Protein AF-A0A061IZK2-F1 (afdb_monomer_lite)

Organism: NCBI:txid429131

Structure (mmCIF, N/CA/C/O backbone):
data_AF-A0A061IZK2-F1
#
_entry.id   AF-A0A061IZK2-F1
#
loop_
_atom_site.group_PDB
_atom_site.id
_atom_site.type_symbol
_atom_site.label_atom_id
_atom_site.label_alt_id
_atom_site.label_comp_id
_atom_site.label_asym_id
_atom_site.label_entity_id
_atom_site.label_seq_id
_atom_site.pdbx_PDB_ins_code
_atom_site.Cartn_x
_atom_site.Cartn_y
_atom_site.Cartn_z
_atom_site.occupancy
_atom_site.B_iso_or_equiv
_atom_site.auth_seq_id
_atom_site.auth_comp_id
_atom_site.auth_asym_id
_atom_site.auth_atom_id
_atom_site.pdbx_PDB_model_num
ATOM 1 N N . MET A 1 1 ? 54.565 -9.073 -40.408 1.00 40.56 1 MET A N 1
ATOM 2 C CA . MET A 1 1 ? 53.307 -8.524 -39.848 1.00 40.56 1 MET A CA 1
ATOM 3 C C . MET A 1 1 ? 53.539 -7.100 -39.345 1.00 40.56 1 MET A C 1
ATOM 5 O O . MET A 1 1 ? 54.111 -6.918 -38.278 1.00 40.56 1 MET A O 1
ATOM 9 N N . ARG A 1 2 ? 53.162 -6.077 -40.125 1.00 38.25 2 ARG A N 1
ATOM 10 C CA . ARG A 1 2 ? 53.222 -4.670 -39.690 1.00 38.25 2 ARG A CA 1
ATO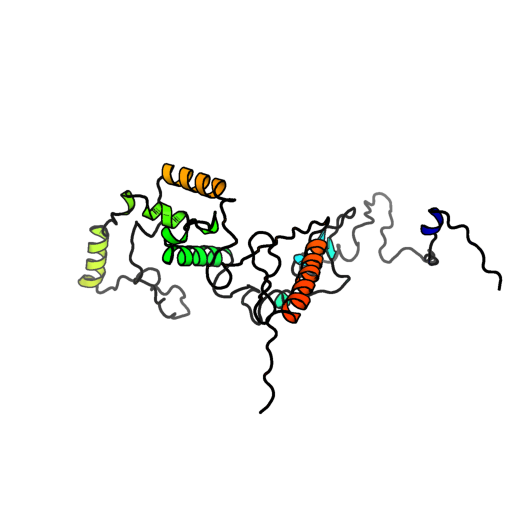M 11 C C . ARG A 1 2 ? 52.107 -4.421 -38.667 1.00 38.25 2 ARG A C 1
ATOM 13 O O . ARG A 1 2 ? 50.938 -4.426 -39.033 1.00 38.25 2 ARG A O 1
ATOM 20 N N . ARG A 1 3 ? 52.464 -4.190 -37.399 1.00 49.44 3 ARG A N 1
ATOM 21 C CA . ARG A 1 3 ? 51.561 -3.600 -36.398 1.00 49.44 3 ARG A CA 1
ATOM 22 C C . ARG A 1 3 ? 51.239 -2.175 -36.857 1.00 49.44 3 ARG A C 1
ATOM 24 O O . ARG A 1 3 ? 52.075 -1.286 -36.710 1.00 49.44 3 ARG A O 1
ATOM 31 N N . SER A 1 4 ? 50.072 -1.955 -37.460 1.00 52.56 4 SER A N 1
ATOM 32 C CA . SER A 1 4 ? 49.594 -0.604 -37.755 1.00 52.56 4 SER A CA 1
ATOM 33 C C . SER A 1 4 ? 49.401 0.132 -36.428 1.00 52.56 4 SER A C 1
ATOM 35 O O . SER A 1 4 ? 48.475 -0.168 -35.674 1.00 52.56 4 SER A O 1
ATOM 37 N N . ARG A 1 5 ? 50.293 1.080 -36.124 1.00 57.06 5 ARG A N 1
ATOM 38 C CA . ARG A 1 5 ? 50.088 2.088 -35.081 1.00 57.06 5 ARG A CA 1
ATOM 39 C C . ARG A 1 5 ? 48.933 2.982 -35.530 1.00 57.06 5 ARG A C 1
ATOM 41 O O . ARG A 1 5 ? 49.153 3.998 -36.175 1.00 57.06 5 ARG A O 1
ATOM 48 N N . VAL A 1 6 ? 47.701 2.565 -35.249 1.00 61.78 6 VAL A N 1
ATOM 49 C CA . VAL A 1 6 ? 46.541 3.451 -35.353 1.00 61.78 6 VAL A CA 1
ATOM 50 C C . VAL A 1 6 ? 46.728 4.491 -34.258 1.00 61.78 6 VAL A C 1
ATOM 52 O O . VAL A 1 6 ? 46.688 4.153 -33.076 1.00 61.78 6 VAL A O 1
ATOM 55 N N . SER A 1 7 ? 47.006 5.734 -34.641 1.00 59.06 7 SER A N 1
ATOM 56 C CA . SER A 1 7 ? 46.989 6.875 -33.734 1.00 59.06 7 SER A CA 1
ATOM 57 C C . SER A 1 7 ? 45.639 6.884 -33.011 1.00 59.06 7 SER A C 1
ATOM 59 O O . SER A 1 7 ? 44.574 6.974 -33.626 1.00 59.06 7 SER A O 1
ATOM 61 N N . GLN A 1 8 ? 45.672 6.690 -31.693 1.00 65.62 8 GLN A N 1
ATOM 62 C CA . GLN A 1 8 ? 44.475 6.666 -30.861 1.00 65.62 8 GLN A CA 1
ATOM 63 C C . GLN A 1 8 ? 43.993 8.103 -30.649 1.00 65.62 8 GLN A C 1
ATOM 65 O O . GLN A 1 8 ? 44.226 8.710 -29.611 1.00 65.62 8 GLN A O 1
ATOM 70 N N . TYR A 1 9 ? 43.339 8.670 -31.660 1.00 85.06 9 TYR A N 1
ATOM 71 C CA . TYR A 1 9 ? 42.530 9.868 -31.470 1.00 85.06 9 TYR A CA 1
ATOM 72 C C . TYR A 1 9 ? 41.321 9.527 -30.594 1.00 85.06 9 TYR A C 1
ATOM 74 O O . TYR A 1 9 ? 40.765 8.433 -30.710 1.00 85.06 9 TYR A O 1
ATOM 82 N N . TYR A 1 10 ? 40.854 10.474 -29.774 1.00 88.75 10 TYR A N 1
ATOM 83 C CA . TYR A 1 10 ? 39.626 10.299 -28.985 1.00 88.75 10 TYR A CA 1
ATOM 84 C C . TYR A 1 10 ? 38.424 9.896 -29.856 1.00 88.75 10 TYR A C 1
ATOM 86 O O . TYR A 1 10 ? 37.583 9.102 -29.439 1.00 88.75 10 TYR A O 1
ATOM 94 N N . TRP A 1 11 ? 38.379 10.369 -31.104 1.00 91.69 11 TRP A N 1
ATOM 95 C CA . TRP A 1 11 ? 37.323 10.033 -32.061 1.00 91.69 11 TRP A CA 1
ATOM 96 C C . TRP A 1 11 ? 37.389 8.600 -32.600 1.00 91.69 11 TRP A C 1
ATOM 98 O O . TRP A 1 11 ? 36.379 8.085 -33.074 1.00 91.69 11 TRP A O 1
ATOM 108 N N . SER A 1 12 ? 38.519 7.901 -32.456 1.00 89.94 12 SER A N 1
ATOM 109 C CA . SER A 1 12 ? 38.656 6.499 -32.869 1.00 89.94 12 SER A CA 1
ATOM 110 C C . SER A 1 12 ? 37.735 5.545 -32.092 1.00 89.94 12 SER A C 1
ATOM 112 O O . SER A 1 12 ? 37.550 4.411 -32.544 1.00 89.94 12 SER A O 1
ATOM 114 N N . ARG A 1 13 ? 37.149 5.998 -30.967 1.00 88.56 13 ARG A N 1
ATOM 115 C CA . ARG A 1 13 ? 36.122 5.294 -30.176 1.00 88.56 13 ARG A CA 1
ATOM 116 C C . ARG A 1 13 ? 34.784 5.163 -30.910 1.00 88.56 13 ARG A C 1
ATOM 118 O O . ARG A 1 13 ? 34.096 4.172 -30.706 1.00 88.56 13 ARG A O 1
ATOM 125 N N . TYR A 1 14 ? 34.428 6.128 -31.759 1.00 91.56 14 TYR A N 1
ATOM 126 C CA . TYR A 1 14 ? 33.118 6.189 -32.425 1.00 91.56 14 TYR A CA 1
ATOM 127 C C . TYR A 1 14 ? 33.105 5.527 -33.809 1.00 91.56 14 TYR A C 1
ATOM 129 O O . TYR A 1 14 ? 32.173 5.714 -34.588 1.00 91.56 14 TYR A O 1
ATOM 137 N N . ARG A 1 15 ? 34.149 4.759 -34.144 1.00 91.81 15 ARG A N 1
ATOM 138 C CA . ARG A 1 15 ? 34.166 3.969 -35.379 1.00 91.81 15 ARG A CA 1
ATOM 139 C C . ARG A 1 15 ? 33.172 2.820 -35.258 1.00 91.81 15 ARG A C 1
ATOM 141 O O . ARG A 1 15 ? 33.078 2.202 -34.202 1.00 91.81 15 ARG A O 1
ATOM 148 N N . MET A 1 16 ? 32.486 2.512 -36.355 1.00 93.25 16 MET A N 1
ATOM 149 C CA . MET A 1 16 ? 31.571 1.375 -36.419 1.00 93.25 16 MET A CA 1
ATOM 150 C C . MET A 1 16 ? 32.364 0.076 -36.208 1.00 93.25 16 MET A C 1
ATOM 152 O O . MET A 1 16 ? 33.237 -0.224 -37.027 1.00 93.25 16 MET A O 1
ATOM 156 N N . PRO A 1 17 ? 32.122 -0.672 -35.113 1.00 92.50 17 PRO A N 1
ATOM 157 C CA . PRO A 1 17 ? 32.868 -1.899 -34.832 1.00 92.50 17 PRO A CA 1
ATOM 158 C C . PRO A 1 17 ? 32.461 -3.032 -35.780 1.00 92.50 17 PRO A C 1
ATOM 160 O O . PRO A 1 17 ? 33.249 -3.932 -36.053 1.00 92.50 17 PRO A O 1
ATOM 163 N N . THR A 1 18 ? 31.233 -2.970 -36.288 1.00 94.19 18 THR A N 1
ATOM 164 C CA . THR A 1 18 ? 30.618 -3.939 -37.188 1.00 94.19 18 THR A CA 1
ATO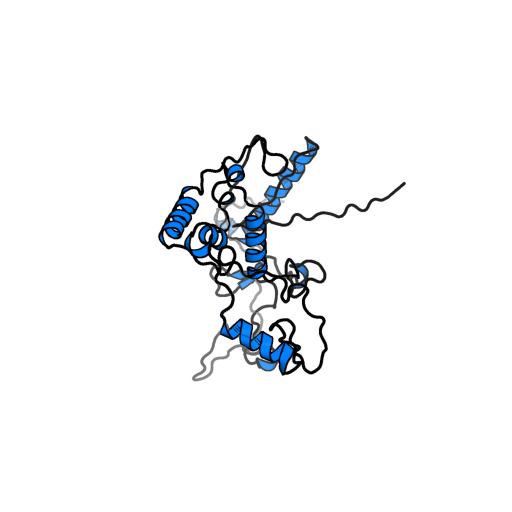M 165 C C . THR A 1 18 ? 30.059 -3.225 -38.412 1.00 94.19 18 THR A C 1
ATOM 167 O O . T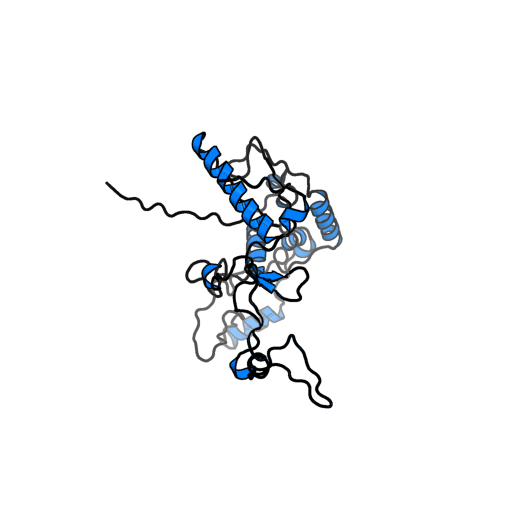HR A 1 18 ? 29.696 -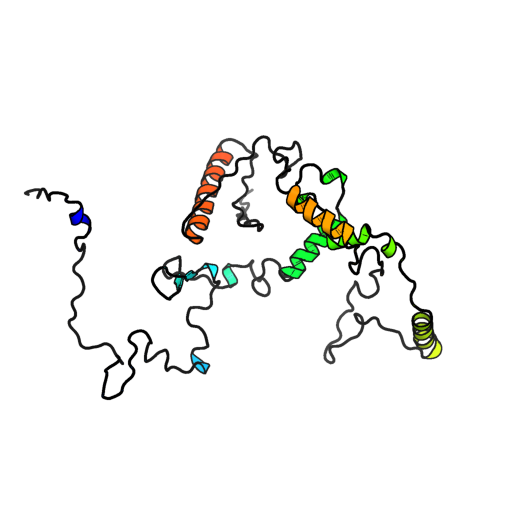2.047 -38.358 1.00 94.19 18 THR A O 1
ATOM 170 N N . GLN A 1 19 ? 30.002 -3.933 -39.541 1.00 94.44 19 GLN A N 1
ATOM 171 C CA . GLN A 1 19 ? 29.333 -3.423 -40.732 1.00 94.44 19 GLN A CA 1
ATOM 172 C C . GLN A 1 19 ? 27.822 -3.382 -40.476 1.00 94.44 19 GLN A C 1
ATOM 174 O O . GLN A 1 19 ? 27.224 -4.407 -40.155 1.00 94.44 19 GLN A O 1
ATOM 179 N N . MET A 1 20 ? 27.219 -2.198 -40.604 1.00 95.69 20 MET A N 1
ATOM 180 C CA . MET A 1 20 ? 25.774 -2.027 -40.446 1.00 95.69 20 MET A CA 1
ATOM 181 C C . MET A 1 20 ? 25.012 -2.724 -41.583 1.00 95.69 20 MET A C 1
ATOM 183 O O . MET A 1 20 ? 25.522 -2.772 -42.710 1.00 95.69 20 MET A O 1
ATOM 187 N N . PRO A 1 21 ? 23.810 -3.260 -41.307 1.00 94.81 21 PRO A N 1
ATOM 188 C CA . PRO A 1 21 ? 22.992 -3.904 -42.328 1.00 94.81 21 PRO A CA 1
ATOM 189 C C . PRO A 1 21 ? 22.639 -2.917 -43.451 1.00 94.81 21 PRO A C 1
ATOM 191 O O . PRO A 1 21 ? 22.377 -1.741 -43.194 1.00 94.81 21 PRO A O 1
ATOM 194 N N . ARG A 1 22 ? 22.660 -3.394 -44.703 1.00 93.62 22 ARG A N 1
ATOM 195 C CA . ARG A 1 22 ? 22.258 -2.614 -45.883 1.00 93.62 22 ARG A CA 1
ATOM 196 C C . ARG A 1 22 ? 20.739 -2.662 -46.063 1.00 93.62 22 ARG A C 1
ATOM 198 O O . ARG A 1 22 ? 20.083 -3.610 -45.640 1.00 93.62 22 ARG A O 1
ATOM 205 N N . PHE A 1 23 ? 20.187 -1.635 -46.703 1.00 93.25 23 PHE A N 1
ATOM 206 C CA . PHE A 1 23 ? 18.766 -1.560 -47.049 1.00 93.25 23 PHE A CA 1
ATOM 207 C C . PHE A 1 23 ? 18.531 -2.204 -48.423 1.00 93.25 23 PHE A C 1
ATOM 209 O O . PHE A 1 23 ? 18.433 -1.507 -49.428 1.00 93.25 23 PHE A O 1
ATOM 216 N N . ASP A 1 24 ? 18.510 -3.537 -48.469 1.00 91.50 24 ASP A N 1
ATOM 217 C CA . ASP A 1 24 ? 18.498 -4.294 -49.733 1.00 91.50 24 ASP A CA 1
ATOM 218 C C . ASP A 1 24 ? 17.083 -4.549 -50.302 1.00 91.50 24 ASP A C 1
ATOM 220 O O . ASP A 1 24 ? 16.945 -4.925 -51.466 1.00 91.50 24 ASP A O 1
ATOM 224 N N . GLY A 1 25 ? 16.030 -4.386 -49.492 1.00 90.25 25 GLY A N 1
ATOM 225 C CA . GLY A 1 25 ? 14.675 -4.866 -49.796 1.00 90.25 25 GLY A CA 1
ATOM 226 C C . GLY A 1 25 ? 13.582 -3.789 -49.867 1.00 90.25 25 GLY A C 1
ATOM 227 O O . GLY A 1 25 ? 13.832 -2.618 -49.574 1.00 90.25 25 GLY A O 1
ATOM 228 N N . PRO A 1 26 ? 12.351 -4.186 -50.250 1.00 93.81 26 PRO A N 1
ATOM 229 C CA . PRO A 1 26 ? 11.181 -3.310 -50.248 1.00 93.81 26 PRO A CA 1
ATOM 230 C C . PRO A 1 26 ? 10.741 -2.944 -48.819 1.00 93.81 26 PRO A C 1
ATOM 232 O O . PRO A 1 26 ? 11.241 -3.486 -47.834 1.00 93.81 26 PRO A O 1
ATOM 235 N N . ALA A 1 27 ? 9.771 -2.031 -48.711 1.00 91.62 27 ALA A N 1
ATOM 236 C CA . ALA A 1 27 ? 9.156 -1.661 -47.435 1.00 91.62 27 ALA A CA 1
ATOM 237 C C . ALA A 1 27 ? 8.582 -2.890 -46.685 1.00 91.62 27 ALA A C 1
ATOM 239 O O . ALA A 1 27 ? 8.165 -3.856 -47.334 1.00 91.62 27 ALA A O 1
ATOM 240 N N . PRO A 1 28 ? 8.534 -2.863 -45.336 1.00 92.19 28 PRO A N 1
ATOM 241 C CA . PRO A 1 28 ? 8.003 -3.971 -44.548 1.00 92.19 28 PRO A CA 1
ATOM 242 C C . PRO A 1 28 ? 6.503 -4.194 -44.793 1.00 92.19 28 PRO A C 1
ATOM 244 O O . PRO A 1 28 ? 5.798 -3.359 -45.366 1.00 92.19 28 PRO A O 1
ATOM 247 N N . VAL A 1 29 ? 6.010 -5.353 -44.358 1.00 92.44 29 VAL A N 1
ATOM 248 C CA . VAL A 1 29 ? 4.606 -5.751 -44.525 1.00 92.44 29 VAL A CA 1
ATOM 249 C C . VAL A 1 29 ? 3.679 -4.713 -43.890 1.00 92.44 29 VAL A C 1
ATOM 251 O O . VAL A 1 29 ? 3.913 -4.280 -42.767 1.00 92.44 29 VAL A O 1
ATOM 254 N N . ALA A 1 30 ? 2.631 -4.322 -44.623 1.00 88.38 30 ALA A N 1
ATOM 255 C CA . ALA A 1 30 ? 1.644 -3.321 -44.210 1.00 88.38 30 ALA A CA 1
ATOM 256 C C . ALA A 1 30 ? 2.223 -1.936 -43.846 1.00 88.38 30 ALA A C 1
ATOM 258 O O . ALA A 1 30 ? 1.550 -1.158 -43.176 1.00 88.38 30 ALA A O 1
ATOM 259 N N . ALA A 1 31 ? 3.436 -1.602 -44.311 1.00 88.69 31 ALA A N 1
ATOM 260 C CA . ALA A 1 31 ? 4.050 -0.301 -44.060 1.00 88.69 31 ALA A CA 1
ATOM 261 C C . ALA A 1 31 ? 3.129 0.868 -44.467 1.00 88.69 31 ALA A C 1
ATOM 263 O O . ALA A 1 31 ? 2.422 0.773 -45.477 1.00 88.69 31 ALA A O 1
ATOM 264 N N . PRO A 1 32 ? 3.164 1.996 -43.738 1.00 85.94 32 PRO A N 1
ATOM 265 C CA . PRO A 1 32 ? 2.346 3.159 -44.051 1.00 85.94 32 PRO A CA 1
ATOM 266 C C . PRO A 1 32 ? 2.784 3.788 -45.384 1.00 85.94 32 PRO A C 1
ATOM 268 O O . PRO A 1 32 ? 3.740 4.556 -45.445 1.00 85.94 32 PRO A O 1
ATOM 271 N N . GLN A 1 33 ? 2.076 3.466 -46.468 1.00 86.31 33 GLN A N 1
ATOM 272 C CA . GLN A 1 33 ? 2.240 4.108 -47.773 1.00 86.31 33 GLN A CA 1
ATOM 273 C C . GLN A 1 33 ? 1.250 5.270 -47.873 1.00 86.31 33 GLN A C 1
ATOM 275 O O . GLN A 1 33 ? 0.035 5.066 -47.871 1.00 86.31 33 GLN A O 1
ATOM 280 N N . SER A 1 34 ? 1.751 6.505 -47.917 1.00 85.69 34 SER A N 1
ATOM 281 C CA . SER A 1 34 ? 0.896 7.688 -47.990 1.00 85.69 34 SER A CA 1
ATOM 282 C C . SER A 1 34 ? 0.337 7.876 -49.405 1.00 85.69 34 SER A C 1
ATOM 284 O O . SER A 1 34 ? 1.066 8.078 -50.373 1.00 85.69 34 SER A O 1
ATOM 286 N N . MET A 1 35 ? -0.989 7.823 -49.524 1.00 88.06 35 MET A N 1
ATOM 287 C CA . MET A 1 35 ? -1.731 8.262 -50.712 1.00 88.06 35 MET A CA 1
ATOM 288 C C . MET A 1 35 ? -2.420 9.606 -50.429 1.00 88.06 35 MET A C 1
ATOM 290 O O . MET A 1 35 ? -2.347 10.130 -49.311 1.00 88.06 35 MET A O 1
ATOM 294 N N . ASN A 1 36 ? -3.126 10.163 -51.419 1.00 87.38 36 ASN A N 1
ATOM 295 C CA . ASN A 1 36 ? -3.850 11.430 -51.280 1.00 87.38 36 ASN A CA 1
ATOM 296 C C . ASN A 1 36 ? -4.714 11.443 -50.003 1.00 87.38 36 ASN A C 1
ATOM 298 O O . ASN A 1 36 ? -5.573 10.583 -49.824 1.00 87.38 36 ASN A O 1
ATOM 302 N N . SER A 1 37 ? -4.495 12.431 -49.126 1.00 80.62 37 SER A N 1
ATOM 303 C CA . SER A 1 37 ? -5.218 12.650 -47.854 1.00 80.62 37 SER A CA 1
ATOM 304 C C . SER A 1 37 ? -5.093 11.561 -46.767 1.00 80.62 37 SER A C 1
ATOM 306 O O . SER A 1 37 ? -5.964 11.441 -45.907 1.00 80.62 37 SER A O 1
ATOM 308 N N . THR A 1 38 ? -3.994 10.801 -46.736 1.00 86.44 38 THR A N 1
ATOM 309 C CA . THR A 1 38 ? -3.734 9.814 -45.667 1.00 86.44 38 THR A CA 1
ATOM 310 C C . THR A 1 38 ? -3.042 10.461 -44.462 1.00 86.44 38 THR A C 1
ATOM 312 O O . THR A 1 38 ? -2.005 11.101 -44.618 1.00 86.44 38 THR A O 1
ATOM 315 N N . LYS A 1 39 ? -3.569 10.265 -43.246 1.00 89.12 39 LYS A N 1
ATOM 316 C CA . LYS A 1 39 ? -2.847 10.574 -41.998 1.00 89.12 39 LYS A CA 1
ATOM 317 C C . LYS A 1 39 ? -2.045 9.342 -41.577 1.00 89.12 39 LYS A C 1
ATOM 319 O O . LYS A 1 39 ? -2.608 8.414 -41.006 1.00 89.12 39 LYS A O 1
ATOM 324 N N . THR A 1 40 ? -0.760 9.319 -41.911 1.00 87.44 40 THR A N 1
ATOM 325 C CA . THR A 1 40 ? 0.161 8.221 -41.586 1.00 87.44 40 THR A CA 1
ATOM 326 C C . THR A 1 40 ? 0.868 8.473 -40.259 1.00 87.44 40 THR A C 1
ATOM 328 O O . THR A 1 40 ? 1.187 9.615 -39.937 1.00 87.44 40 THR A O 1
ATOM 331 N N . ASN A 1 41 ? 1.116 7.410 -39.497 1.00 90.62 41 ASN A N 1
ATOM 332 C CA . ASN A 1 41 ? 1.933 7.443 -38.290 1.00 90.62 41 ASN A CA 1
ATOM 333 C C . ASN A 1 41 ? 2.983 6.334 -38.406 1.00 90.62 41 ASN A C 1
ATOM 335 O O . ASN A 1 41 ? 2.616 5.181 -38.613 1.00 90.62 41 ASN A O 1
ATOM 339 N N . GLU A 1 42 ? 4.267 6.677 -38.309 1.00 90.88 42 GLU A N 1
ATOM 340 C CA . GLU A 1 42 ? 5.364 5.710 -38.402 1.00 90.88 42 GLU A CA 1
ATOM 341 C C . GLU A 1 42 ? 5.507 4.847 -37.137 1.00 90.88 42 GLU A C 1
ATOM 343 O O . GLU A 1 42 ? 6.181 3.820 -37.174 1.00 90.88 42 GLU A O 1
ATOM 348 N N . PHE A 1 43 ? 4.892 5.257 -36.021 1.00 91.94 43 PHE A N 1
ATOM 349 C CA . PHE A 1 43 ? 5.052 4.626 -34.709 1.00 91.94 43 PHE A CA 1
ATOM 350 C C . PHE A 1 43 ? 3.984 3.579 -34.376 1.00 91.94 43 PHE A C 1
ATOM 352 O O . PHE A 1 43 ? 4.248 2.684 -33.576 1.00 91.94 43 PHE A O 1
ATOM 359 N N . ILE A 1 44 ? 2.771 3.705 -34.924 1.00 92.50 44 ILE A N 1
ATOM 360 C CA . ILE A 1 44 ? 1.668 2.779 -34.629 1.00 92.50 44 ILE A CA 1
ATOM 361 C C . ILE A 1 44 ? 1.788 1.567 -35.546 1.00 92.50 44 ILE A C 1
ATOM 363 O O . ILE A 1 44 ? 1.813 1.721 -36.766 1.00 92.50 44 ILE A O 1
ATOM 367 N N . ASP A 1 45 ? 1.805 0.369 -34.962 1.00 92.69 45 ASP A N 1
ATOM 368 C CA . ASP A 1 45 ? 1.748 -0.867 -35.736 1.00 92.69 45 ASP A CA 1
ATOM 369 C C . ASP A 1 45 ? 0.370 -0.993 -36.424 1.00 92.69 45 ASP A C 1
ATOM 371 O O . ASP A 1 45 ? -0.659 -1.068 -35.740 1.00 92.69 45 ASP A O 1
ATOM 375 N N . PRO A 1 46 ? 0.313 -1.006 -37.769 1.00 90.38 46 PRO A N 1
ATOM 376 C CA . PRO A 1 46 ? -0.947 -1.033 -38.506 1.00 90.38 46 PRO A CA 1
ATOM 377 C C . PRO A 1 46 ? -1.693 -2.369 -38.376 1.00 90.38 46 PRO A C 1
ATOM 379 O O . PRO A 1 46 ? -2.899 -2.415 -38.631 1.00 90.38 46 PRO A O 1
ATOM 382 N N . ILE A 1 47 ? -0.997 -3.446 -38.004 1.00 92.88 47 ILE A N 1
ATOM 383 C CA . ILE A 1 47 ? -1.558 -4.786 -37.839 1.00 92.88 47 ILE A CA 1
ATOM 384 C C . ILE A 1 47 ? -2.066 -4.948 -36.405 1.00 92.88 47 ILE A C 1
ATOM 386 O O . ILE A 1 47 ? -3.255 -5.210 -36.196 1.00 92.88 47 ILE A O 1
ATOM 390 N N . ASP A 1 48 ? -1.193 -4.735 -35.422 1.00 92.44 48 ASP A N 1
ATOM 391 C CA . ASP A 1 48 ? -1.489 -5.048 -34.021 1.00 92.44 48 ASP A CA 1
ATOM 392 C C . ASP A 1 48 ? -2.459 -4.048 -33.384 1.00 92.44 48 ASP A C 1
ATOM 394 O O . ASP A 1 48 ? -3.305 -4.436 -32.571 1.00 92.44 48 ASP A O 1
ATOM 398 N N . ASP A 1 49 ? -2.418 -2.770 -33.777 1.00 92.12 49 ASP A N 1
ATOM 399 C CA . ASP A 1 49 ? -3.358 -1.790 -33.228 1.00 92.12 49 ASP A CA 1
ATOM 400 C C . ASP A 1 49 ? -4.772 -1.956 -33.802 1.00 92.12 49 ASP A C 1
ATOM 402 O O . ASP A 1 49 ? -5.769 -1.801 -33.086 1.00 92.12 49 ASP A O 1
ATOM 406 N N . LYS A 1 50 ? -4.871 -2.363 -35.078 1.00 93.88 50 LYS A N 1
ATOM 407 C CA . LYS A 1 50 ? -6.152 -2.657 -35.735 1.00 93.88 50 LYS A CA 1
ATOM 408 C C . LYS A 1 50 ? -6.815 -3.917 -35.176 1.00 93.88 50 LYS A C 1
ATOM 410 O O . LYS A 1 50 ? -8.036 -4.068 -35.299 1.00 93.88 50 LYS A O 1
ATOM 415 N N . PHE A 1 51 ? -6.037 -4.809 -34.566 1.00 95.19 51 PHE A N 1
ATOM 416 C CA . PHE A 1 51 ? -6.543 -6.038 -33.982 1.00 95.19 51 PHE A CA 1
ATOM 417 C C . PHE A 1 51 ? -7.487 -5.740 -32.798 1.00 95.19 51 PHE A C 1
ATOM 419 O O . PHE A 1 51 ? -7.169 -4.924 -31.923 1.00 95.19 51 PHE A O 1
ATOM 426 N N . PRO A 1 52 ? -8.683 -6.359 -32.752 1.00 95.69 52 PRO A N 1
ATOM 427 C CA . PRO A 1 52 ? -9.738 -5.936 -31.840 1.00 95.69 52 PRO A CA 1
ATOM 428 C C . PRO A 1 52 ? -9.353 -6.161 -30.374 1.00 95.69 52 PRO A C 1
ATOM 430 O O . PRO A 1 52 ? -8.955 -7.256 -29.978 1.00 95.69 52 PRO A O 1
ATOM 433 N N . VAL A 1 53 ? -9.573 -5.136 -29.542 1.00 96.38 53 VAL A N 1
ATOM 434 C CA . VAL A 1 53 ? -9.290 -5.148 -28.090 1.00 96.38 53 VAL A CA 1
ATOM 435 C C . VAL A 1 53 ? -10.032 -6.272 -27.357 1.00 96.38 53 VAL A C 1
ATOM 437 O O . VAL A 1 53 ? -9.531 -6.794 -26.371 1.00 96.38 53 VAL A O 1
ATOM 440 N N . SER A 1 54 ? -11.190 -6.707 -27.865 1.00 96.25 54 SER A N 1
ATOM 441 C CA . SER A 1 54 ? -11.903 -7.882 -27.335 1.00 96.25 54 SER A CA 1
ATOM 442 C C . SER A 1 54 ? -11.088 -9.182 -27.396 1.00 96.25 54 SER A C 1
ATOM 444 O O . SER A 1 54 ? -11.336 -10.073 -26.590 1.00 96.25 54 SER A O 1
ATOM 446 N N . ILE A 1 55 ? -10.121 -9.280 -28.318 1.00 96.06 55 ILE A N 1
ATOM 447 C CA . ILE A 1 55 ? -9.246 -10.446 -28.481 1.00 96.06 55 ILE A CA 1
ATOM 448 C C . ILE A 1 55 ? -7.861 -10.177 -27.877 1.00 96.06 55 ILE A C 1
ATOM 450 O O . ILE A 1 55 ? -7.417 -10.965 -27.047 1.00 96.06 55 ILE A O 1
ATOM 454 N N . ARG A 1 56 ? -7.176 -9.076 -28.243 1.00 93.81 56 ARG A N 1
ATOM 455 C CA . ARG A 1 56 ? -5.825 -8.776 -27.699 1.00 93.81 56 ARG A CA 1
ATOM 456 C C . ARG A 1 56 ? -5.818 -8.318 -26.240 1.00 93.81 56 ARG A C 1
ATOM 458 O O . ARG A 1 56 ? -4.779 -8.357 -25.589 1.00 93.81 56 ARG A O 1
ATOM 465 N N . GLY A 1 57 ? -6.962 -7.882 -25.724 1.00 95.94 57 GLY A N 1
ATOM 466 C CA . GLY A 1 57 ? -7.060 -7.254 -24.414 1.00 95.94 57 GLY A CA 1
ATOM 467 C C . GLY A 1 57 ? -6.492 -5.828 -24.387 1.00 95.94 57 GLY A C 1
ATOM 468 O O . GLY A 1 57 ? -6.021 -5.304 -25.397 1.00 95.94 57 GLY A O 1
ATOM 469 N N . PRO A 1 58 ? -6.552 -5.166 -23.222 1.00 96.31 58 PRO A N 1
ATOM 470 C CA . PRO A 1 58 ? -6.099 -3.784 -23.051 1.00 96.31 58 PRO A CA 1
ATOM 471 C C . PRO A 1 58 ? -4.583 -3.653 -22.811 1.00 96.31 58 PRO A C 1
ATOM 473 O O . PRO A 1 58 ? -4.105 -2.569 -22.484 1.00 96.31 58 PRO A O 1
ATOM 476 N N . LEU A 1 59 ? -3.824 -4.749 -22.897 1.00 95.06 59 LEU A N 1
ATOM 477 C CA . LEU A 1 59 ? -2.412 -4.781 -22.526 1.00 95.06 59 LEU A CA 1
ATOM 478 C C . LEU A 1 59 ? -1.532 -4.214 -23.648 1.00 95.06 59 LEU A C 1
ATOM 480 O O . LEU A 1 59 ? -1.637 -4.623 -24.799 1.00 95.06 59 LEU A O 1
ATOM 484 N N . VAL A 1 60 ? -0.630 -3.298 -23.288 1.00 94.38 60 VAL A N 1
ATOM 485 C CA . VAL A 1 60 ? 0.406 -2.739 -24.186 1.00 94.38 60 VAL A CA 1
ATOM 486 C C . VAL A 1 60 ? 1.761 -3.428 -23.978 1.00 94.38 60 VAL A C 1
ATOM 488 O O . VAL A 1 60 ? 2.609 -3.452 -24.863 1.00 94.38 60 VAL A O 1
ATOM 491 N N . ARG A 1 61 ? 1.962 -4.013 -22.797 1.00 93.94 61 ARG A N 1
ATOM 492 C CA . ARG A 1 61 ? 3.160 -4.751 -22.384 1.00 93.94 61 ARG A CA 1
ATOM 493 C C . ARG A 1 61 ? 2.736 -6.003 -21.607 1.00 93.94 61 ARG A C 1
ATOM 495 O O . ARG A 1 61 ? 1.605 -6.019 -21.114 1.00 93.94 61 ARG A O 1
ATOM 502 N N . PRO A 1 62 ? 3.593 -7.032 -21.485 1.00 95.94 62 PRO A N 1
ATOM 503 C CA . PRO A 1 62 ? 3.279 -8.232 -20.711 1.00 95.94 62 PRO A CA 1
ATOM 504 C C . PRO A 1 62 ? 2.757 -7.924 -19.299 1.00 95.94 62 PRO A C 1
ATOM 506 O O . PRO A 1 62 ? 3.299 -7.057 -18.609 1.00 95.94 62 PRO A O 1
ATOM 509 N N . ASP A 1 63 ? 1.718 -8.649 -18.876 1.00 96.12 63 ASP A N 1
ATOM 510 C CA . ASP A 1 63 ? 1.130 -8.544 -17.535 1.00 96.12 63 ASP A CA 1
ATOM 511 C C . ASP A 1 63 ? 2.037 -9.235 -16.505 1.00 96.12 63 ASP A C 1
ATOM 513 O O . ASP A 1 63 ? 1.940 -10.437 -16.240 1.00 96.12 63 ASP A O 1
ATOM 517 N N . VAL A 1 64 ? 2.975 -8.456 -15.976 1.00 95.44 64 VAL A N 1
ATOM 518 C CA . VAL A 1 64 ? 3.946 -8.846 -14.953 1.00 95.44 64 VAL A CA 1
ATOM 519 C C . VAL A 1 64 ? 4.072 -7.726 -13.916 1.00 95.44 64 VAL A C 1
ATOM 521 O O . VAL A 1 64 ? 3.768 -6.573 -14.238 1.00 95.44 64 VAL A O 1
ATOM 524 N N . PRO A 1 65 ? 4.564 -8.039 -12.704 1.00 94.88 65 PRO A N 1
ATOM 525 C CA . PRO A 1 65 ? 4.895 -7.043 -11.691 1.00 94.88 65 PRO A CA 1
ATOM 526 C C . PRO A 1 65 ? 5.672 -5.840 -12.255 1.00 94.88 65 PRO A C 1
ATOM 528 O O . PRO A 1 65 ? 6.648 -5.998 -12.995 1.00 94.88 65 PRO A O 1
ATOM 531 N N . GLU A 1 66 ? 5.226 -4.624 -11.927 1.00 93.69 66 GLU A N 1
ATOM 532 C CA . GLU A 1 66 ? 5.716 -3.395 -12.562 1.00 93.69 66 GLU A CA 1
ATOM 533 C C . GLU A 1 66 ? 7.160 -3.041 -12.198 1.00 93.69 66 GLU A C 1
ATOM 535 O O . GLU A 1 66 ? 7.802 -2.282 -12.919 1.00 93.69 66 GLU A O 1
ATOM 540 N N . ASP A 1 67 ? 7.690 -3.617 -11.121 1.00 92.62 67 ASP A N 1
ATOM 541 C CA . ASP A 1 67 ? 9.095 -3.518 -10.719 1.00 92.62 67 ASP A CA 1
ATOM 542 C C . ASP A 1 67 ? 10.059 -4.034 -11.799 1.00 92.62 67 ASP A C 1
ATOM 544 O O . ASP A 1 67 ? 11.225 -3.639 -11.834 1.00 92.62 67 ASP A O 1
ATOM 548 N N . GLN A 1 68 ? 9.579 -4.872 -12.721 1.00 94.50 68 GLN A N 1
ATOM 549 C CA . GLN A 1 68 ? 10.351 -5.355 -13.866 1.00 94.50 68 GLN A CA 1
ATOM 550 C C . GLN A 1 68 ? 10.548 -4.287 -14.949 1.00 94.50 68 GLN A C 1
ATOM 552 O O . GLN A 1 68 ? 11.526 -4.358 -15.700 1.00 94.50 68 GLN A O 1
ATOM 557 N N . TYR A 1 69 ? 9.685 -3.270 -14.995 1.00 95.00 69 TYR A N 1
ATOM 558 C CA . TYR A 1 69 ? 9.726 -2.202 -15.986 1.00 95.00 69 TYR A CA 1
ATOM 559 C C . TYR A 1 69 ? 10.440 -0.946 -15.482 1.00 95.00 69 TYR A C 1
ATOM 561 O O . TYR A 1 69 ? 10.491 -0.641 -14.293 1.00 95.00 69 TYR A O 1
ATOM 569 N N . VAL A 1 70 ? 10.990 -0.197 -16.430 1.00 94.75 70 VAL A N 1
ATOM 570 C CA . VAL A 1 70 ? 11.599 1.116 -16.247 1.00 94.75 70 VAL A CA 1
ATOM 571 C C . VAL A 1 70 ? 11.093 2.010 -17.359 1.00 94.75 70 VAL A C 1
ATOM 573 O O . VAL A 1 70 ? 11.146 1.642 -18.534 1.00 94.75 70 VAL A O 1
ATOM 576 N N . ASP A 1 71 ? 10.629 3.193 -16.985 1.00 94.75 71 ASP A N 1
ATOM 577 C CA . ASP A 1 71 ? 10.259 4.215 -17.953 1.00 94.75 71 ASP A CA 1
ATOM 578 C C . ASP A 1 71 ? 11.526 4.723 -18.643 1.00 94.75 71 ASP A C 1
ATOM 580 O O . ASP A 1 71 ? 12.467 5.201 -17.999 1.00 94.75 71 ASP A O 1
ATOM 584 N N . SER A 1 72 ? 11.586 4.552 -19.962 1.00 93.44 72 SER A N 1
ATOM 585 C CA . SER A 1 72 ? 12.787 4.841 -20.731 1.00 93.44 72 SER A CA 1
ATOM 586 C C . SER A 1 72 ? 13.071 6.340 -20.749 1.00 93.44 72 SER A C 1
ATOM 588 O O . SER A 1 72 ? 12.201 7.169 -21.006 1.00 93.44 72 SER A O 1
ATOM 590 N N . TRP A 1 73 ? 14.335 6.708 -20.539 1.00 94.75 73 TRP A N 1
ATOM 591 C CA . TRP A 1 73 ? 14.776 8.067 -20.837 1.00 94.75 73 TRP A CA 1
ATOM 592 C C . TRP A 1 73 ? 14.811 8.276 -22.356 1.00 94.75 73 TRP A C 1
ATOM 594 O O . TRP A 1 73 ? 15.201 7.371 -23.092 1.00 94.75 73 TRP A O 1
ATOM 604 N N . TYR A 1 74 ? 14.419 9.469 -22.816 1.00 95.44 74 TYR A N 1
ATOM 605 C CA . TYR A 1 74 ? 14.367 9.892 -24.227 1.00 95.44 74 TYR A CA 1
ATOM 606 C C . TYR A 1 74 ? 13.294 9.217 -25.109 1.00 95.44 74 TYR A C 1
ATOM 608 O O . TYR A 1 74 ? 12.906 9.789 -26.124 1.00 95.44 74 TYR A O 1
ATOM 616 N N . VAL A 1 75 ? 12.763 8.054 -24.723 1.00 94.75 75 VAL A N 1
ATOM 617 C CA . VAL A 1 75 ? 11.763 7.305 -25.502 1.00 94.75 75 VAL A CA 1
ATOM 618 C C . VAL A 1 75 ? 10.465 7.184 -24.708 1.00 94.75 75 VAL A C 1
ATOM 620 O O . VAL A 1 75 ? 10.489 6.781 -23.551 1.00 94.75 75 VAL A O 1
ATOM 623 N N . CYS A 1 76 ? 9.319 7.477 -25.328 1.00 92.81 76 CYS A N 1
ATOM 624 C CA . CYS A 1 76 ? 7.992 7.332 -24.715 1.00 92.81 76 CYS A CA 1
ATOM 625 C C . CYS A 1 76 ? 7.534 5.861 -24.660 1.00 92.81 76 CYS A C 1
ATOM 627 O O . CYS A 1 76 ? 6.501 5.501 -25.218 1.00 92.81 76 CYS A O 1
ATOM 629 N N . THR A 1 77 ? 8.323 4.999 -24.021 1.00 93.06 77 THR A N 1
ATOM 630 C CA . THR A 1 77 ? 8.017 3.582 -23.799 1.00 93.06 77 THR A CA 1
ATOM 631 C C . THR A 1 77 ? 8.605 3.118 -22.467 1.00 93.06 77 THR A C 1
ATOM 633 O O . THR A 1 77 ? 9.453 3.793 -21.885 1.00 93.06 77 THR A O 1
ATOM 636 N N . SER A 1 78 ? 8.165 1.960 -21.985 1.00 92.94 78 SER A N 1
ATOM 637 C CA . SER A 1 78 ? 8.796 1.281 -20.855 1.00 92.94 78 SER A CA 1
ATOM 638 C C . SER A 1 78 ? 9.606 0.092 -21.349 1.00 92.94 78 SER A C 1
ATOM 640 O O . SER A 1 78 ? 9.105 -0.707 -22.139 1.00 92.94 78 SER A O 1
ATOM 642 N N . MET A 1 79 ? 10.817 -0.073 -20.834 1.00 94.06 79 MET A N 1
ATOM 643 C CA . MET A 1 79 ? 11.664 -1.236 -21.096 1.00 94.06 79 MET A CA 1
ATOM 644 C C . MET A 1 79 ? 11.829 -2.072 -19.833 1.00 94.06 79 MET A C 1
ATOM 646 O O . MET A 1 79 ? 11.674 -1.571 -18.723 1.00 94.06 79 MET A O 1
ATOM 650 N N . THR A 1 80 ? 12.166 -3.350 -19.975 1.00 94.50 80 THR A N 1
ATOM 651 C CA . THR A 1 80 ? 12.522 -4.178 -18.820 1.00 94.50 80 THR A CA 1
ATOM 652 C C . THR A 1 80 ? 13.958 -3.898 -18.377 1.00 94.50 80 THR A C 1
ATOM 654 O O . THR A 1 80 ? 14.867 -3.777 -19.200 1.00 94.50 80 THR A O 1
ATOM 657 N N . HIS A 1 81 ? 14.203 -3.817 -17.066 1.00 92.25 81 HIS A N 1
ATOM 658 C CA . HIS A 1 81 ? 15.555 -3.570 -16.531 1.00 92.25 81 HIS A CA 1
ATOM 659 C C . HIS A 1 81 ? 16.471 -4.811 -16.549 1.00 92.25 81 HIS A C 1
ATOM 661 O O . HIS A 1 81 ? 17.644 -4.759 -16.153 1.00 92.25 81 HIS A O 1
ATOM 667 N N . HIS A 1 82 ? 15.920 -5.954 -16.942 1.00 90.75 82 HIS A N 1
ATOM 668 C CA . HIS A 1 82 ? 16.617 -7.187 -17.273 1.00 90.75 82 HIS A CA 1
ATOM 669 C C . HIS A 1 82 ? 16.176 -7.586 -18.684 1.00 90.75 82 HIS A C 1
ATOM 671 O O . HIS A 1 82 ? 14.988 -7.585 -19.004 1.00 90.75 82 HIS A O 1
ATOM 677 N N . LEU A 1 83 ? 17.142 -7.831 -19.566 1.00 86.25 83 LEU A N 1
ATOM 678 C CA . LEU A 1 83 ? 16.890 -7.946 -21.001 1.00 86.25 83 LEU A CA 1
ATOM 679 C C . LEU A 1 83 ? 16.112 -9.231 -21.322 1.00 86.25 83 LEU A C 1
ATOM 681 O O . LEU A 1 83 ? 16.692 -10.313 -21.322 1.00 86.25 83 LEU A O 1
ATOM 685 N N . GLY A 1 84 ? 14.813 -9.093 -21.604 1.00 81.06 84 GLY A N 1
ATOM 686 C CA . GLY A 1 84 ? 13.952 -10.145 -22.163 1.00 81.06 84 GLY A CA 1
ATOM 687 C C . GLY A 1 84 ? 13.569 -11.293 -21.224 1.00 81.06 84 GLY A C 1
ATOM 688 O O . GLY A 1 84 ? 12.839 -12.187 -21.646 1.00 81.06 84 GLY A O 1
ATOM 689 N N . ASP A 1 85 ? 14.036 -11.281 -19.978 1.00 93.69 85 ASP A N 1
ATOM 690 C CA . ASP A 1 85 ? 13.569 -12.212 -18.953 1.00 93.69 85 ASP A CA 1
ATOM 691 C C . ASP A 1 85 ? 12.271 -11.680 -18.328 1.00 93.69 85 ASP A C 1
ATOM 693 O O . ASP A 1 85 ? 12.055 -10.475 -18.278 1.00 93.69 85 ASP A O 1
ATOM 697 N N . TYR A 1 86 ? 11.393 -12.571 -17.882 1.00 94.81 86 TYR A N 1
ATOM 698 C CA . TYR A 1 86 ? 10.154 -12.193 -17.210 1.00 94.81 86 TYR A CA 1
ATOM 699 C C . TYR A 1 86 ? 9.898 -13.136 -16.047 1.00 94.81 86 TYR A C 1
ATOM 701 O O . TYR A 1 86 ? 10.075 -14.359 -16.136 1.00 94.81 86 TYR A O 1
ATOM 709 N N . ARG A 1 87 ? 9.458 -12.568 -14.927 1.00 94.19 87 ARG A N 1
ATOM 710 C CA . ARG A 1 87 ? 8.986 -13.341 -13.779 1.00 94.19 87 ARG A CA 1
ATOM 711 C C . ARG A 1 87 ? 7.475 -13.160 -13.632 1.00 94.19 87 ARG A C 1
ATOM 713 O O . ARG A 1 87 ? 6.998 -12.028 -13.652 1.00 94.19 87 ARG A O 1
ATOM 720 N N . PRO A 1 88 ? 6.701 -14.248 -13.502 1.00 95.31 88 PRO A N 1
ATOM 721 C CA . PRO A 1 88 ? 5.259 -14.137 -13.321 1.00 95.31 88 PRO A CA 1
ATOM 722 C C . PRO A 1 88 ? 4.927 -13.548 -11.944 1.00 95.31 88 PRO A C 1
ATOM 724 O O . PRO A 1 88 ? 5.729 -13.642 -11.013 1.00 95.31 88 PRO A O 1
ATOM 727 N N . TRP A 1 89 ? 3.698 -13.054 -11.777 1.00 94.25 89 TRP A N 1
ATOM 728 C CA . TRP A 1 89 ? 3.151 -12.594 -10.489 1.00 94.25 89 TRP A CA 1
ATOM 729 C C . TRP A 1 89 ? 3.366 -13.581 -9.328 1.00 94.25 89 TRP A C 1
ATOM 731 O O . TRP A 1 89 ? 3.576 -13.177 -8.184 1.00 94.25 89 TRP A O 1
ATOM 741 N N . SER A 1 90 ? 3.369 -14.886 -9.615 1.00 93.62 90 SER A N 1
ATOM 742 C CA . SER A 1 90 ? 3.587 -15.940 -8.620 1.00 93.62 90 SER A CA 1
ATOM 743 C C . SER A 1 90 ? 4.988 -15.952 -8.009 1.00 93.62 90 SER A C 1
ATOM 745 O O . SER A 1 90 ? 5.154 -16.503 -6.927 1.00 93.62 90 SER A O 1
ATOM 747 N N . ALA A 1 91 ? 5.991 -15.374 -8.676 1.00 93.19 91 ALA A N 1
ATOM 748 C CA . ALA A 1 91 ? 7.361 -15.320 -8.167 1.00 93.19 91 ALA A CA 1
ATOM 749 C C . ALA A 1 91 ? 7.558 -14.225 -7.104 1.00 93.19 91 ALA A C 1
ATOM 751 O O . ALA A 1 91 ? 8.479 -14.318 -6.296 1.00 93.19 91 ALA A O 1
ATOM 752 N N . SER A 1 92 ? 6.695 -13.205 -7.082 1.00 91.69 92 SER A N 1
ATOM 753 C CA . SER A 1 92 ? 6.796 -12.074 -6.148 1.00 91.69 92 SER A CA 1
ATOM 754 C C . SER A 1 92 ? 6.267 -12.391 -4.747 1.00 91.69 92 SER A C 1
ATOM 756 O O . SER A 1 92 ? 6.561 -11.672 -3.791 1.00 91.69 92 SER A O 1
ATOM 758 N N . ALA A 1 93 ? 5.468 -13.449 -4.606 1.00 92.06 93 ALA A N 1
ATOM 759 C CA . ALA A 1 93 ? 4.795 -13.803 -3.365 1.00 92.06 93 ALA A CA 1
ATOM 760 C C . ALA A 1 93 ? 5.276 -15.157 -2.820 1.00 92.06 93 ALA A C 1
ATOM 762 O O . ALA A 1 93 ? 5.853 -15.959 -3.556 1.00 92.06 93 ALA A O 1
ATOM 763 N N . PRO A 1 94 ? 5.030 -15.453 -1.530 1.00 94.38 94 PRO A N 1
ATOM 764 C CA . PRO A 1 94 ? 5.239 -16.794 -1.002 1.00 94.38 94 PRO A CA 1
ATOM 765 C C . PRO A 1 94 ? 4.461 -17.862 -1.798 1.00 94.38 94 PRO A C 1
ATOM 767 O O . PRO A 1 94 ? 3.428 -17.552 -2.402 1.00 94.38 94 PRO A O 1
ATOM 770 N N . PRO A 1 95 ? 4.898 -19.135 -1.755 1.00 93.31 95 PRO A N 1
ATOM 771 C CA . PRO A 1 95 ? 4.185 -20.227 -2.410 1.00 93.31 95 PRO A CA 1
ATOM 772 C C . PRO A 1 95 ? 2.711 -20.289 -1.982 1.00 93.31 95 PRO A C 1
ATOM 774 O O . PRO A 1 95 ? 2.407 -20.219 -0.792 1.00 93.31 95 PRO A O 1
ATOM 777 N N . ASN A 1 96 ? 1.802 -20.437 -2.952 1.00 92.44 96 ASN A N 1
ATOM 778 C CA . ASN A 1 96 ? 0.347 -20.501 -2.745 1.00 92.44 96 ASN A CA 1
ATOM 779 C C . ASN A 1 96 ? -0.251 -19.290 -1.996 1.00 92.44 96 ASN A C 1
ATOM 781 O O . ASN A 1 96 ? -1.263 -19.413 -1.300 1.00 92.44 96 ASN A O 1
ATOM 785 N N . ALA A 1 97 ? 0.360 -18.109 -2.124 1.00 93.12 97 ALA A N 1
ATOM 786 C CA . ALA A 1 97 ? -0.164 -16.890 -1.520 1.00 93.12 97 ALA A CA 1
ATOM 787 C C . ALA A 1 97 ? -1.479 -16.445 -2.180 1.00 93.12 97 ALA A C 1
ATOM 789 O O . ALA A 1 97 ? -1.544 -16.200 -3.389 1.00 93.12 97 ALA A O 1
ATOM 790 N N . TYR A 1 98 ? -2.525 -16.269 -1.370 1.00 92.50 98 TYR A N 1
ATOM 791 C CA . TYR A 1 98 ? -3.809 -15.763 -1.844 1.00 92.50 98 TYR A CA 1
ATOM 792 C C . TYR A 1 98 ? -3.632 -14.341 -2.391 1.00 92.50 98 TYR A C 1
ATOM 794 O O . TYR A 1 98 ? -3.184 -13.442 -1.674 1.00 92.50 98 TYR A O 1
ATOM 802 N N . ARG A 1 99 ? -3.984 -14.141 -3.669 1.00 91.00 99 ARG A N 1
ATOM 803 C CA . ARG A 1 99 ? -3.828 -12.866 -4.397 1.00 91.00 99 ARG A CA 1
ATOM 804 C C . ARG A 1 99 ? -2.388 -12.323 -4.402 1.00 91.00 99 ARG A C 1
ATOM 806 O O . ARG A 1 99 ? -2.207 -11.112 -4.320 1.00 91.00 99 ARG A O 1
ATOM 813 N N . PHE A 1 100 ? -1.382 -13.203 -4.442 1.00 92.00 100 PHE A N 1
ATOM 814 C CA . PHE A 1 100 ? 0.042 -12.832 -4.477 1.00 92.00 100 PHE A CA 1
ATOM 815 C C . PHE A 1 100 ? 0.464 -11.881 -3.337 1.00 92.00 100 PHE A C 1
ATOM 817 O O . PHE A 1 100 ? 1.294 -10.989 -3.509 1.00 92.00 100 PHE A O 1
ATOM 824 N N . ARG A 1 101 ? -0.129 -12.046 -2.148 1.00 89.25 101 ARG A N 1
ATOM 825 C CA . ARG A 1 101 ? 0.141 -11.184 -0.990 1.00 89.25 101 ARG A CA 1
ATOM 826 C C . ARG A 1 101 ? 1.328 -11.680 -0.157 1.00 89.25 101 ARG A C 1
ATOM 828 O O . ARG A 1 101 ? 1.540 -12.884 -0.049 1.00 89.25 101 ARG A O 1
ATOM 835 N N . PRO A 1 102 ? 2.045 -10.785 0.552 1.00 89.75 102 PRO A N 1
ATOM 836 C CA . PRO A 1 102 ? 3.076 -11.193 1.513 1.00 89.75 102 PRO A CA 1
ATOM 837 C C . PRO A 1 102 ? 2.550 -12.061 2.669 1.00 89.75 102 PRO A C 1
ATOM 839 O O . PRO A 1 102 ? 3.305 -12.852 3.240 1.00 89.75 102 PRO A O 1
ATOM 842 N N . HIS A 1 103 ? 1.278 -11.866 3.031 1.00 89.94 103 HIS A N 1
ATOM 843 C CA . HIS A 1 103 ? 0.516 -12.619 4.026 1.00 89.94 103 HIS A CA 1
ATOM 844 C C . HIS A 1 103 ? -0.941 -12.730 3.561 1.00 89.94 103 HIS A C 1
ATOM 846 O O . HIS A 1 103 ? -1.478 -11.778 2.997 1.00 89.94 103 HIS A O 1
ATOM 852 N N . ASN A 1 104 ? -1.590 -13.866 3.824 1.00 92.94 104 ASN A N 1
ATOM 853 C CA . ASN A 1 104 ? -2.938 -14.139 3.310 1.00 92.94 104 ASN A CA 1
ATOM 854 C C . ASN A 1 104 ? -4.055 -13.461 4.121 1.00 92.94 104 ASN A C 1
ATOM 856 O O . ASN A 1 104 ? -5.129 -13.210 3.582 1.00 92.94 104 ASN A O 1
ATOM 860 N N . GLU A 1 105 ? -3.808 -13.180 5.402 1.00 92.75 105 GLU A N 1
ATOM 861 C CA . GLU A 1 105 ? -4.842 -12.790 6.372 1.00 92.75 105 GLU A CA 1
ATOM 862 C C . GLU A 1 105 ? -5.471 -11.425 6.077 1.00 92.75 105 GLU A C 1
ATOM 864 O O . GLU A 1 105 ? -6.686 -11.262 6.160 1.00 92.75 105 GLU A O 1
ATOM 869 N N . PHE A 1 106 ? -4.644 -10.442 5.719 1.00 94.00 106 PHE A N 1
ATOM 870 C CA . PHE A 1 106 ? -5.066 -9.056 5.561 1.00 94.00 106 PHE A CA 1
ATOM 871 C C . PHE A 1 106 ? -4.535 -8.471 4.254 1.00 94.00 106 PHE A C 1
ATOM 873 O O . PHE A 1 106 ? -3.576 -8.959 3.653 1.00 94.00 106 PHE A O 1
ATOM 880 N N . ASP A 1 107 ? -5.193 -7.423 3.778 1.00 93.12 107 ASP A N 1
ATOM 881 C CA . ASP A 1 107 ? -4.623 -6.528 2.779 1.00 93.12 107 ASP A CA 1
ATOM 882 C C . ASP A 1 107 ? -3.558 -5.613 3.419 1.00 93.12 107 ASP A C 1
ATOM 884 O O . ASP A 1 107 ? -3.281 -5.694 4.617 1.00 93.12 107 ASP A O 1
ATOM 888 N N . ALA A 1 108 ? -2.935 -4.738 2.624 1.00 92.31 108 ALA A N 1
ATOM 889 C CA . ALA A 1 108 ? -1.876 -3.860 3.125 1.00 92.31 108 ALA A CA 1
ATOM 890 C C . ALA A 1 108 ? -2.358 -2.970 4.287 1.00 92.31 108 ALA A C 1
ATOM 892 O O . ALA A 1 108 ? -1.688 -2.889 5.315 1.00 92.31 108 ALA A O 1
ATOM 893 N N . LYS A 1 109 ? -3.546 -2.359 4.164 1.00 93.69 109 LYS A N 1
ATOM 894 C CA . LYS A 1 109 ? -4.104 -1.477 5.198 1.00 93.69 109 LYS A CA 1
ATOM 895 C C . LYS A 1 109 ? -4.595 -2.231 6.426 1.00 93.69 109 LYS A C 1
ATOM 897 O O . LYS A 1 109 ? -4.314 -1.795 7.541 1.00 93.69 109 LYS A O 1
ATOM 902 N N . GLY A 1 110 ? -5.248 -3.377 6.252 1.00 93.56 110 GLY A N 1
ATOM 903 C CA . GLY A 1 110 ? -5.590 -4.256 7.364 1.00 93.56 110 GLY A CA 1
ATOM 904 C C . GLY A 1 110 ? -4.344 -4.696 8.131 1.00 93.56 110 GLY A C 1
ATOM 905 O O . GLY A 1 110 ? -4.316 -4.596 9.354 1.00 93.56 110 GLY A O 1
ATOM 906 N N . GLY A 1 111 ? -3.277 -5.080 7.422 1.00 93.12 111 GLY A N 1
ATOM 907 C CA . GLY A 1 111 ? -1.993 -5.440 8.023 1.00 93.12 111 GLY A CA 1
ATOM 908 C C . GLY A 1 111 ? -1.370 -4.300 8.836 1.00 93.12 111 GLY A C 1
ATOM 909 O O . GLY A 1 111 ? -0.960 -4.523 9.975 1.00 93.12 111 GLY A O 1
ATOM 910 N N . GLU A 1 112 ? -1.356 -3.078 8.291 1.00 94.94 112 GLU A N 1
ATOM 911 C CA . GLU A 1 112 ? -0.864 -1.875 8.982 1.00 94.94 112 GLU A CA 1
ATOM 912 C C . GLU A 1 112 ? -1.622 -1.619 10.295 1.00 94.94 112 GLU A C 1
ATOM 914 O O . GLU A 1 112 ? -1.009 -1.524 11.360 1.00 94.94 112 GLU A O 1
ATOM 919 N N . TYR A 1 113 ? -2.958 -1.563 10.257 1.00 95.81 113 TYR A N 1
ATOM 920 C CA . TYR A 1 113 ? -3.754 -1.273 11.455 1.00 95.81 113 TYR A CA 1
ATOM 921 C C . TYR A 1 113 ? -3.719 -2.413 12.475 1.00 95.81 113 TYR A C 1
ATOM 923 O O . TYR A 1 113 ? -3.621 -2.146 13.671 1.00 95.81 113 TYR A O 1
ATOM 931 N N . VAL A 1 114 ? -3.720 -3.679 12.044 1.00 96.44 114 VAL A N 1
ATOM 932 C CA . VAL A 1 114 ? -3.541 -4.825 12.953 1.00 96.44 114 VAL A CA 1
ATOM 933 C C . VAL A 1 114 ? -2.186 -4.743 13.656 1.00 96.44 114 VAL A C 1
ATOM 935 O O . VAL A 1 114 ? -2.106 -4.951 14.870 1.00 96.44 114 VAL A O 1
ATOM 938 N N . GLN A 1 115 ? -1.124 -4.393 12.926 1.00 95.56 115 GLN A N 1
ATOM 939 C CA . GLN A 1 115 ? 0.197 -4.182 13.507 1.00 95.56 115 GLN A CA 1
ATOM 940 C C . GLN A 1 115 ? 0.182 -3.034 14.523 1.00 95.56 115 GLN A C 1
ATOM 942 O O . GLN A 1 115 ? 0.698 -3.209 15.629 1.00 95.56 115 GLN A O 1
ATOM 947 N N . TYR A 1 116 ? -0.440 -1.898 14.200 1.00 96.62 116 TYR A N 1
ATOM 948 C CA . TYR A 1 116 ? -0.539 -0.759 15.113 1.00 96.62 116 TYR A CA 1
ATOM 949 C C . TYR A 1 116 ? -1.329 -1.075 16.387 1.00 96.62 116 TYR A C 1
ATOM 951 O O . TYR A 1 116 ? -0.855 -0.761 17.479 1.00 96.62 116 TYR A O 1
ATOM 959 N N . MET A 1 117 ? -2.470 -1.767 16.288 1.00 95.62 117 MET A N 1
ATOM 960 C CA . MET A 1 117 ? -3.236 -2.181 17.473 1.00 95.62 117 MET A CA 1
ATOM 961 C C . MET A 1 117 ? -2.426 -3.126 18.360 1.00 95.62 117 MET A C 1
ATOM 963 O O . MET A 1 117 ? -2.390 -2.958 19.579 1.00 95.62 117 MET A O 1
ATOM 967 N N . ARG A 1 118 ? -1.726 -4.103 17.764 1.00 96.38 118 ARG A N 1
ATOM 968 C CA . ARG A 1 118 ? -0.870 -5.033 18.519 1.00 96.38 118 ARG A CA 1
ATOM 969 C C . ARG A 1 118 ? 0.316 -4.324 19.170 1.00 96.38 118 ARG A C 1
ATOM 971 O O . ARG A 1 118 ? 0.695 -4.681 20.281 1.00 96.38 118 ARG A O 1
ATOM 978 N N . GLN A 1 119 ? 0.899 -3.326 18.506 1.00 95.12 119 GLN A N 1
ATOM 979 C CA . GLN A 1 119 ? 1.967 -2.499 19.072 1.00 95.12 119 GLN A CA 1
ATOM 980 C C . GLN A 1 119 ? 1.471 -1.639 20.235 1.00 95.12 119 GLN A C 1
ATOM 982 O O . GLN A 1 119 ? 2.169 -1.536 21.239 1.00 95.12 119 GLN A O 1
ATOM 987 N N . PHE A 1 120 ? 0.270 -1.074 20.124 1.00 96.38 120 PHE A N 1
ATOM 988 C CA . PHE A 1 120 ? -0.345 -0.282 21.184 1.00 96.38 120 PHE A CA 1
ATOM 989 C C . PHE A 1 120 ? -0.705 -1.118 22.411 1.00 96.38 120 PHE A C 1
ATOM 991 O O . PHE A 1 120 ? -0.442 -0.703 23.534 1.00 96.38 120 PHE A O 1
ATOM 998 N N . ALA A 1 121 ? -1.237 -2.325 22.210 1.00 95.12 121 ALA A N 1
ATOM 999 C CA . ALA A 1 121 ? -1.598 -3.224 23.305 1.00 95.12 121 ALA A CA 1
ATOM 1000 C C . ALA A 1 121 ? -0.406 -3.586 24.212 1.00 95.12 121 ALA A C 1
ATOM 1002 O O . ALA A 1 121 ? -0.591 -3.835 25.398 1.00 95.12 121 ALA A O 1
ATOM 1003 N N . ARG A 1 122 ? 0.816 -3.594 23.663 1.00 94.38 122 ARG A N 1
ATOM 1004 C CA . ARG A 1 122 ? 2.071 -3.843 24.395 1.00 94.38 122 ARG A CA 1
ATOM 1005 C C . ARG A 1 122 ? 2.871 -2.571 24.699 1.00 94.38 122 ARG A C 1
ATOM 1007 O O . ARG A 1 122 ? 4.043 -2.670 25.061 1.00 94.38 122 ARG A O 1
ATOM 1014 N N . HIS A 1 123 ? 2.297 -1.395 24.453 1.00 94.50 123 HIS A N 1
ATOM 1015 C CA . HIS A 1 123 ? 2.999 -0.132 24.626 1.00 94.50 123 HIS A CA 1
ATOM 1016 C C . HIS A 1 123 ? 3.196 0.180 26.110 1.00 94.50 123 HIS A C 1
ATOM 1018 O O . HIS A 1 123 ? 2.265 0.092 26.907 1.00 94.50 123 HIS A O 1
ATOM 1024 N N . ASP A 1 124 ? 4.413 0.593 26.442 1.00 94.19 124 ASP A N 1
ATOM 1025 C CA . ASP A 1 124 ? 4.819 1.035 27.768 1.00 94.19 124 ASP A CA 1
ATOM 1026 C C . ASP A 1 124 ? 5.636 2.330 27.604 1.00 94.19 124 ASP A C 1
ATOM 1028 O O . ASP A 1 124 ? 6.670 2.299 26.918 1.00 94.19 124 ASP A O 1
ATOM 1032 N N . PRO A 1 125 ? 5.202 3.462 28.197 1.00 93.62 125 PRO A N 1
ATOM 1033 C CA . PRO A 1 125 ? 5.909 4.735 28.102 1.00 93.62 125 PRO A CA 1
ATOM 1034 C C . PRO A 1 125 ? 7.368 4.655 28.560 1.00 93.62 125 PRO A C 1
ATOM 1036 O O . PRO A 1 125 ? 8.223 5.313 27.968 1.00 93.62 125 PRO A O 1
ATOM 1039 N N . HIS A 1 126 ? 7.699 3.809 29.540 1.00 92.38 126 HIS A N 1
ATOM 1040 C CA . HIS A 1 126 ? 9.077 3.675 30.024 1.00 92.38 126 HIS A CA 1
ATOM 1041 C C . HIS A 1 126 ? 10.021 3.095 28.963 1.00 92.38 126 HIS A C 1
ATOM 1043 O O . HIS A 1 126 ? 11.202 3.438 28.924 1.00 92.38 126 HIS A O 1
ATOM 1049 N N . LYS A 1 127 ? 9.492 2.280 28.044 1.00 90.94 127 LYS A N 1
ATOM 1050 C CA . LYS A 1 127 ? 10.249 1.657 26.947 1.00 90.94 127 LYS A CA 1
ATOM 1051 C C . LYS A 1 127 ? 10.378 2.546 25.708 1.00 90.94 127 LYS A C 1
ATOM 1053 O O . LYS A 1 127 ? 11.011 2.135 24.737 1.00 90.94 127 LYS A O 1
ATOM 1058 N N . SER A 1 128 ? 9.768 3.735 25.711 1.00 91.56 128 SER A N 1
ATOM 1059 C CA . SER A 1 128 ? 9.792 4.679 24.581 1.00 91.56 128 SER A CA 1
ATOM 1060 C C . SER A 1 128 ? 11.082 5.507 24.503 1.00 91.56 128 SER A C 1
ATOM 1062 O O . SER A 1 128 ? 11.427 6.025 23.435 1.00 91.56 128 SER A O 1
ATOM 1064 N N . ARG A 1 129 ? 11.809 5.617 25.623 1.00 91.75 129 ARG A N 1
ATOM 1065 C CA . ARG A 1 129 ? 13.015 6.441 25.745 1.00 91.75 129 ARG A CA 1
ATOM 1066 C C . ARG A 1 129 ? 14.069 6.023 24.715 1.00 91.75 129 ARG A C 1
ATOM 1068 O O . ARG A 1 129 ? 14.383 4.848 24.582 1.00 91.75 129 ARG A O 1
ATOM 1075 N N . GLY A 1 130 ? 14.622 7.002 23.997 1.00 89.19 130 GLY A N 1
ATOM 1076 C CA . GLY A 1 130 ? 15.718 6.795 23.042 1.00 89.19 130 GLY A CA 1
ATOM 1077 C C . GLY A 1 130 ? 15.322 6.167 21.699 1.00 89.19 130 GLY A C 1
ATOM 1078 O O . GLY A 1 130 ? 16.201 5.947 20.874 1.00 89.19 130 GLY A O 1
ATOM 1079 N N . LYS A 1 131 ? 14.030 5.909 21.435 1.00 91.75 131 LYS A N 1
ATOM 1080 C CA . LYS A 1 131 ? 13.561 5.232 20.203 1.00 91.75 131 LYS A CA 1
ATOM 1081 C C . LYS A 1 131 ? 13.062 6.186 19.100 1.00 91.75 131 LYS A C 1
ATOM 1083 O O . LYS A 1 131 ? 12.561 5.724 18.071 1.00 91.75 131 LYS A O 1
ATOM 1088 N N . GLY A 1 132 ? 13.171 7.505 19.291 1.00 93.62 132 GLY A N 1
ATOM 1089 C CA . GLY A 1 132 ? 12.644 8.528 18.375 1.00 93.62 132 GLY A CA 1
ATOM 1090 C C . GLY A 1 132 ? 11.171 8.295 18.021 1.00 93.62 132 GLY A C 1
ATOM 1091 O O . GLY A 1 132 ? 10.359 7.967 18.884 1.00 93.62 132 GLY A O 1
ATOM 1092 N N . GLN A 1 133 ? 10.820 8.375 16.733 1.00 94.19 133 GLN A N 1
ATOM 1093 C CA . GLN A 1 133 ? 9.450 8.120 16.255 1.00 94.19 133 GLN A CA 1
ATOM 1094 C C . GLN A 1 133 ? 8.928 6.710 16.549 1.00 94.19 133 GLN A C 1
ATOM 1096 O O . GLN A 1 133 ? 7.723 6.541 16.722 1.00 94.19 133 GLN A O 1
ATOM 1101 N N . LYS A 1 134 ? 9.801 5.695 16.618 1.00 92.19 134 LYS A N 1
ATOM 1102 C CA . LYS A 1 134 ? 9.386 4.315 16.928 1.00 92.19 134 LYS A CA 1
ATOM 1103 C C . LYS A 1 134 ? 8.938 4.157 18.384 1.00 92.19 134 LYS A C 1
ATOM 1105 O O . LYS A 1 134 ? 8.247 3.193 18.694 1.00 92.19 134 LYS A O 1
ATOM 1110 N N . GLY A 1 135 ? 9.338 5.081 19.261 1.00 92.25 135 GLY A N 1
ATOM 1111 C CA . GLY A 1 135 ? 8.890 5.128 20.651 1.00 92.25 135 GLY A CA 1
ATOM 1112 C C . GLY A 1 135 ? 7.466 5.662 20.815 1.00 92.25 135 GLY A C 1
ATOM 1113 O O . GLY A 1 135 ? 6.851 5.414 21.851 1.00 92.25 135 GLY A O 1
ATOM 1114 N N . PHE A 1 136 ? 6.919 6.354 19.808 1.00 95.94 136 PHE A N 1
ATOM 1115 C CA . PHE A 1 136 ? 5.569 6.903 19.887 1.00 95.94 136 PHE A CA 1
ATOM 1116 C C . PHE A 1 136 ? 4.517 5.783 19.806 1.00 95.94 136 PHE A C 1
ATOM 1118 O O . PHE A 1 136 ? 4.603 4.917 18.929 1.00 95.94 136 PHE A O 1
ATOM 1125 N N . PRO A 1 137 ? 3.496 5.795 20.681 1.00 96.44 137 PRO A N 1
ATOM 1126 C CA . PRO A 1 137 ? 2.388 4.849 20.609 1.00 96.44 137 PRO A CA 1
ATOM 1127 C C . PRO A 1 137 ? 1.542 5.080 19.357 1.00 96.44 137 PRO A C 1
ATOM 1129 O O . PRO A 1 137 ? 1.614 6.136 18.729 1.00 96.44 137 PRO A O 1
ATOM 1132 N N . PHE A 1 138 ? 0.689 4.115 19.011 1.00 97.12 138 PHE A N 1
ATOM 1133 C CA . PHE A 1 138 ? -0.293 4.304 17.947 1.00 97.12 138 PHE A CA 1
ATOM 1134 C C . PHE A 1 138 ? -1.213 5.491 18.270 1.00 97.12 138 PHE A C 1
ATOM 1136 O O . PHE A 1 138 ? -1.950 5.458 19.256 1.00 97.12 138 PHE A O 1
ATOM 1143 N N . ARG A 1 139 ? -1.144 6.526 17.426 1.00 96.56 139 ARG A N 1
ATOM 1144 C CA . ARG A 1 139 ? -1.772 7.837 17.628 1.00 96.56 139 ARG A CA 1
ATOM 1145 C C . ARG A 1 139 ? -3.238 7.734 18.029 1.00 96.56 139 ARG A C 1
ATOM 1147 O O . ARG A 1 139 ? -3.610 8.207 19.094 1.00 96.56 139 ARG A O 1
ATOM 1154 N N . ASP A 1 140 ? -4.048 7.108 17.182 1.00 96.00 140 ASP A N 1
ATOM 1155 C CA . ASP A 1 140 ? -5.503 7.172 17.304 1.00 96.00 140 ASP A CA 1
ATOM 1156 C C . ASP A 1 140 ? -5.973 6.546 18.628 1.00 96.00 140 ASP A C 1
ATOM 1158 O O . ASP A 1 140 ? -6.763 7.145 19.358 1.00 96.00 140 ASP A O 1
ATOM 1162 N N . ALA A 1 141 ? -5.424 5.382 18.993 1.00 96.00 141 ALA A N 1
ATOM 1163 C CA . ALA A 1 141 ? -5.755 4.710 20.249 1.00 96.00 141 ALA A CA 1
ATOM 1164 C C . ALA A 1 141 ? -5.177 5.427 21.480 1.00 96.00 141 ALA A C 1
ATOM 1166 O O . ALA A 1 141 ? -5.850 5.519 22.505 1.00 96.00 141 ALA A O 1
ATOM 1167 N N . TYR A 1 142 ? -3.957 5.963 21.387 1.00 96.81 142 TYR A N 1
ATOM 1168 C CA . TYR A 1 142 ? -3.329 6.682 22.497 1.00 96.81 142 TYR A CA 1
ATOM 1169 C C . TYR A 1 142 ? -4.072 7.975 22.832 1.00 96.81 142 TYR A C 1
ATOM 1171 O O . TYR A 1 142 ? -4.433 8.190 23.985 1.00 96.81 142 TYR A O 1
ATOM 1179 N N . LEU A 1 143 ? -4.385 8.788 21.821 1.00 96.62 143 LEU A N 1
ATOM 1180 C CA . LEU A 1 143 ? -5.124 10.037 22.001 1.00 96.62 143 LEU A CA 1
ATOM 1181 C C . LEU A 1 143 ? -6.564 9.793 22.468 1.00 96.62 143 LEU A C 1
ATOM 1183 O O . LEU A 1 143 ? -7.100 10.553 23.271 1.00 96.62 143 LEU A O 1
ATOM 1187 N N . THR A 1 144 ? -7.185 8.700 22.017 1.00 96.31 144 THR A N 1
ATOM 1188 C CA . THR A 1 144 ? -8.519 8.306 22.501 1.00 96.31 144 THR A CA 1
ATOM 1189 C C . THR A 1 144 ? -8.495 7.952 23.983 1.00 96.31 144 THR A C 1
ATOM 1191 O O . THR A 1 144 ? -9.418 8.324 24.707 1.00 96.31 144 THR A O 1
ATOM 1194 N N . LYS A 1 145 ? -7.420 7.301 24.442 1.00 95.38 145 LYS A N 1
ATOM 1195 C CA . LYS A 1 145 ? -7.202 6.978 25.853 1.00 95.38 145 LYS A CA 1
ATOM 1196 C C . LYS A 1 145 ? -6.836 8.204 26.701 1.00 95.38 145 LYS A C 1
ATOM 1198 O O . LYS A 1 145 ? -7.194 8.234 27.872 1.00 95.38 145 LYS A O 1
ATOM 1203 N N . MET A 1 146 ? -6.145 9.196 26.134 1.00 94.94 146 MET A N 1
ATOM 1204 C CA . MET A 1 146 ? -5.824 10.460 26.820 1.00 94.94 146 MET A CA 1
ATOM 1205 C C . MET A 1 146 ? -7.048 11.355 27.036 1.00 94.94 146 MET A C 1
ATOM 1207 O O . MET A 1 146 ? -7.090 12.135 27.983 1.00 94.94 146 MET A O 1
ATOM 1211 N N . ASN A 1 147 ? -8.059 11.247 26.176 1.00 95.44 147 ASN A N 1
ATOM 1212 C CA . ASN A 1 147 ? -9.252 12.067 26.291 1.00 95.44 147 ASN A CA 1
ATOM 1213 C C . ASN A 1 147 ? -10.162 11.588 27.437 1.00 95.44 147 ASN A C 1
ATOM 1215 O O . ASN A 1 147 ? -10.887 10.602 27.307 1.00 95.44 147 ASN A O 1
ATOM 1219 N N . GLU A 1 148 ? -10.184 12.343 28.534 1.00 93.44 148 GLU A N 1
ATOM 1220 C CA . GLU A 1 148 ? -10.975 12.064 29.743 1.00 93.44 148 GLU A CA 1
ATOM 1221 C C . GLU A 1 148 ? -12.469 11.839 29.468 1.00 93.44 148 GLU A C 1
ATOM 1223 O O . GLU A 1 148 ? -13.095 10.984 30.095 1.00 93.44 148 GLU A O 1
ATOM 1228 N N . ALA A 1 149 ? -13.041 12.545 28.484 1.00 91.38 149 ALA A N 1
ATOM 1229 C CA . ALA A 1 149 ? -14.453 12.409 28.122 1.00 91.38 149 ALA A CA 1
ATOM 1230 C C . ALA A 1 149 ? -14.812 10.992 27.635 1.00 91.38 149 ALA A C 1
ATOM 1232 O O . ALA A 1 149 ? -15.965 10.574 27.735 1.00 91.38 149 ALA A O 1
ATOM 1233 N N . ASN A 1 150 ? -13.831 10.239 27.131 1.00 92.69 150 ASN A N 1
ATOM 1234 C CA . ASN A 1 150 ? -14.017 8.855 26.710 1.00 92.69 150 ASN A CA 1
ATOM 1235 C C . ASN A 1 150 ? -13.918 7.850 27.862 1.00 92.69 150 ASN A C 1
ATOM 1237 O O . ASN A 1 150 ? -14.227 6.677 27.653 1.00 92.69 150 ASN A O 1
ATOM 1241 N N . GLY A 1 151 ? -13.506 8.277 29.060 1.00 89.56 151 GLY A N 1
ATOM 1242 C CA . GLY A 1 151 ? -13.430 7.413 30.239 1.00 89.56 151 GLY A CA 1
ATOM 1243 C C . GLY A 1 151 ? -14.796 6.894 30.699 1.00 89.56 151 GLY A C 1
ATOM 1244 O O . GLY A 1 151 ? -14.869 5.883 31.391 1.00 89.56 151 GLY A O 1
ATOM 1245 N N . ILE A 1 152 ? -15.887 7.545 30.280 1.00 91.69 152 ILE A N 1
ATOM 1246 C CA . ILE A 1 152 ? -17.257 7.153 30.613 1.00 91.69 152 ILE A CA 1
ATOM 1247 C C . ILE A 1 152 ? -17.923 6.537 29.380 1.00 91.69 152 ILE A C 1
ATOM 1249 O O . ILE A 1 152 ? -18.379 7.240 28.476 1.00 91.69 152 ILE A O 1
ATOM 1253 N N . THR A 1 153 ? -18.041 5.209 29.375 1.00 92.81 153 THR A N 1
ATOM 1254 C CA . THR A 1 153 ? -18.841 4.506 28.366 1.00 92.81 153 THR A CA 1
ATOM 1255 C C . THR A 1 153 ? -20.317 4.582 28.744 1.00 92.81 153 THR A C 1
ATOM 1257 O O . THR A 1 153 ? -20.712 4.189 29.842 1.00 92.81 153 THR A O 1
ATOM 1260 N N . ARG A 1 154 ? -21.152 5.092 27.833 1.00 91.19 154 ARG A N 1
ATOM 1261 C CA . ARG A 1 154 ? -22.602 5.184 28.059 1.00 91.19 154 ARG A CA 1
ATOM 1262 C C . ARG A 1 154 ? -23.232 3.784 28.095 1.00 91.19 154 ARG A C 1
ATOM 1264 O O . ARG A 1 154 ? -22.876 2.956 27.254 1.00 91.19 154 ARG A O 1
ATOM 1271 N N . PRO A 1 155 ? -24.188 3.521 29.004 1.00 93.69 155 PRO A N 1
ATOM 1272 C CA . PRO A 1 155 ? -24.940 2.272 28.987 1.00 93.69 155 PRO A CA 1
ATOM 1273 C C . PRO A 1 155 ? -25.818 2.180 27.725 1.00 93.69 155 PRO A C 1
ATOM 1275 O O . PRO A 1 155 ? -26.132 3.210 27.116 1.00 93.69 155 PRO A O 1
ATOM 1278 N N . PRO A 1 156 ? -26.245 0.966 27.325 1.00 93.75 156 PRO A N 1
ATOM 1279 C CA . PRO A 1 156 ? -27.257 0.820 26.285 1.00 93.75 156 PRO A CA 1
ATOM 1280 C C . PRO A 1 156 ? -28.533 1.571 26.689 1.00 93.75 156 PRO A C 1
ATOM 1282 O O . PRO A 1 156 ? -28.913 1.580 27.860 1.00 93.75 156 PRO A O 1
ATOM 1285 N N . THR A 1 157 ? -29.177 2.232 25.725 1.00 96.62 157 THR A N 1
ATOM 1286 C CA . THR A 1 157 ? -30.370 3.045 25.992 1.00 96.62 157 THR A CA 1
ATOM 1287 C C . THR A 1 157 ? -31.519 2.182 26.516 1.00 96.62 157 THR A C 1
ATOM 1289 O O . THR A 1 157 ? -31.618 0.997 26.187 1.00 96.62 157 THR A O 1
ATOM 1292 N N . LEU A 1 158 ? -32.404 2.779 27.324 1.00 96.50 158 LEU A N 1
ATOM 1293 C CA . LEU A 1 158 ? -33.548 2.074 27.920 1.00 96.50 158 LEU A CA 1
ATOM 1294 C C . LEU A 1 158 ? -34.430 1.408 26.858 1.00 96.50 158 LEU A C 1
ATOM 1296 O O . LEU A 1 158 ? -34.831 0.263 27.037 1.00 96.50 158 LEU A O 1
ATOM 1300 N N . GLU A 1 159 ? -34.651 2.091 25.734 1.00 96.56 159 GLU A N 1
ATOM 1301 C CA . GLU A 1 159 ? -35.349 1.552 24.563 1.00 96.56 159 GLU A CA 1
ATOM 1302 C C . GLU A 1 159 ? -34.660 0.289 24.029 1.00 96.56 159 GLU A C 1
ATOM 1304 O O . GLU A 1 159 ? -35.289 -0.757 23.929 1.00 96.56 159 GLU A O 1
ATOM 1309 N N . THR A 1 160 ? -33.339 0.324 23.808 1.00 95.56 160 THR A N 1
ATOM 1310 C CA . THR A 1 160 ? -32.596 -0.845 23.301 1.00 95.56 160 THR A CA 1
ATOM 1311 C C . THR A 1 160 ? -32.673 -2.039 24.256 1.00 95.56 160 THR A C 1
ATOM 1313 O O . THR A 1 160 ? -32.748 -3.185 23.811 1.00 95.56 160 THR A O 1
ATOM 1316 N N . ILE A 1 161 ? -32.623 -1.802 25.570 1.00 96.12 161 ILE A N 1
ATOM 1317 C CA . ILE A 1 161 ? -32.743 -2.874 26.568 1.00 96.12 161 ILE A CA 1
ATOM 1318 C C . ILE A 1 161 ? -34.167 -3.439 26.565 1.00 96.12 161 ILE A C 1
ATOM 1320 O O . ILE A 1 161 ? -34.333 -4.661 26.570 1.00 96.12 161 ILE A O 1
ATOM 1324 N N . MET A 1 162 ? -35.180 -2.569 26.543 1.00 96.88 162 MET A N 1
ATOM 1325 C CA . MET A 1 162 ? -36.583 -2.973 26.571 1.00 96.88 162 MET A CA 1
ATOM 1326 C C . MET A 1 162 ? -36.971 -3.735 25.303 1.00 96.88 162 MET A C 1
ATOM 1328 O O . MET A 1 162 ? -37.538 -4.817 25.413 1.00 96.88 162 MET A O 1
ATOM 1332 N N . ASP A 1 163 ? -36.584 -3.257 24.122 1.00 95.88 163 ASP A N 1
ATOM 1333 C CA . ASP A 1 163 ? -36.864 -3.921 22.844 1.00 95.88 163 ASP A CA 1
ATOM 1334 C C . ASP A 1 163 ? -36.278 -5.331 22.799 1.00 95.88 163 ASP A C 1
ATOM 1336 O O . ASP A 1 163 ? -36.964 -6.293 22.445 1.00 95.88 163 ASP A O 1
ATOM 1340 N N . ARG A 1 164 ? -35.023 -5.486 23.241 1.00 94.44 164 ARG A N 1
ATOM 1341 C CA . ARG A 1 164 ? -34.387 -6.806 23.346 1.00 94.44 164 ARG A CA 1
ATOM 1342 C C . ARG A 1 164 ? -35.125 -7.709 24.329 1.00 94.44 164 ARG A C 1
ATOM 1344 O O . ARG A 1 164 ? -35.312 -8.890 24.042 1.00 94.44 164 ARG A O 1
ATOM 1351 N N . ALA A 1 165 ? -35.558 -7.168 25.467 1.00 95.19 165 ALA A N 1
ATOM 1352 C CA . ALA A 1 165 ? -36.292 -7.925 26.475 1.00 95.19 165 ALA A CA 1
ATOM 1353 C C . ALA A 1 165 ? -37.689 -8.345 25.990 1.00 95.19 165 ALA A C 1
ATOM 1355 O O . ALA A 1 165 ? -38.109 -9.471 26.260 1.00 95.19 165 ALA A O 1
ATOM 1356 N N . VAL A 1 166 ? -38.399 -7.482 25.259 1.00 96.44 166 VAL A N 1
ATOM 1357 C CA . VAL A 1 166 ? -39.705 -7.792 24.659 1.00 96.44 166 VAL A CA 1
ATOM 1358 C C . VAL A 1 166 ? -39.553 -8.892 23.615 1.00 96.44 166 VAL A C 1
ATOM 1360 O O . VAL A 1 166 ? -40.252 -9.902 23.704 1.00 96.44 166 VAL A O 1
ATOM 1363 N N . GLN A 1 167 ? -38.602 -8.759 22.688 1.00 95.19 167 GLN A N 1
ATOM 1364 C CA . GLN A 1 167 ? -38.364 -9.768 21.651 1.00 95.19 167 GLN A CA 1
ATOM 1365 C C . GLN A 1 167 ? -38.007 -11.133 22.262 1.00 95.19 167 GLN A C 1
ATOM 1367 O O . GLN A 1 167 ? -38.659 -12.137 21.976 1.00 95.19 167 GLN A O 1
ATOM 1372 N N . GLN A 1 168 ? -37.062 -11.169 23.206 1.00 94.12 168 GLN A N 1
ATOM 1373 C CA . GLN A 1 168 ? -36.614 -12.430 23.805 1.00 94.12 168 GLN A CA 1
ATOM 1374 C C . GLN A 1 168 ? -37.655 -13.075 24.728 1.00 94.12 168 GLN A C 1
ATOM 1376 O O . GLN A 1 168 ? -37.828 -14.292 24.686 1.00 94.12 168 GLN A O 1
ATOM 1381 N N . LYS A 1 169 ? -38.332 -12.292 25.582 1.00 94.75 169 LYS A N 1
ATOM 1382 C CA . LYS A 1 169 ? -39.221 -12.841 26.623 1.00 94.75 169 LYS A CA 1
ATOM 1383 C C . LYS A 1 169 ? -40.680 -12.957 26.195 1.00 94.75 169 LYS A C 1
ATOM 1385 O O . LYS A 1 169 ? -41.324 -13.917 26.595 1.00 94.75 169 LYS A O 1
ATOM 1390 N N . HIS A 1 170 ? -41.200 -11.990 25.436 1.00 95.25 170 HIS A N 1
ATOM 1391 C CA . HIS A 1 170 ? -42.622 -11.946 25.067 1.00 95.25 170 HIS A CA 1
ATOM 1392 C C . HIS A 1 170 ? -42.877 -12.550 23.685 1.00 95.25 170 HIS A C 1
ATOM 1394 O O . HIS A 1 170 ? -43.904 -13.186 23.483 1.00 95.25 170 HIS A O 1
ATOM 1400 N N . GLN A 1 171 ? -41.958 -12.353 22.733 1.00 95.56 171 GLN A N 1
ATOM 1401 C CA . GLN A 1 171 ? -42.111 -12.840 21.353 1.00 95.56 171 GLN A CA 1
ATOM 1402 C C . GLN A 1 171 ? -41.346 -14.145 21.086 1.00 95.56 171 GLN A C 1
ATOM 1404 O O . GLN A 1 171 ? -41.468 -14.708 20.002 1.00 95.56 171 GLN A O 1
ATOM 1409 N N . HIS A 1 172 ? -40.567 -14.630 22.061 1.00 92.75 172 HIS A N 1
ATOM 1410 C CA . HIS A 1 172 ? -39.729 -15.831 21.958 1.00 92.75 172 HIS A CA 1
ATOM 1411 C C . HIS A 1 172 ? -38.763 -15.821 20.760 1.00 92.75 172 HIS A C 1
ATOM 1413 O O . HIS A 1 172 ? -38.364 -16.871 20.256 1.00 92.75 172 HIS A O 1
ATOM 1419 N N . THR A 1 173 ? -38.355 -14.632 20.313 1.00 93.00 173 THR A N 1
ATOM 1420 C CA . THR A 1 173 ? -37.407 -14.444 19.216 1.00 93.00 173 THR A CA 1
ATOM 1421 C C . THR A 1 173 ? -36.058 -13.995 19.761 1.00 93.00 173 THR A C 1
ATOM 1423 O O . THR A 1 173 ? -35.936 -13.043 20.534 1.00 93.00 173 THR A O 1
ATOM 1426 N N . HIS A 1 174 ? -34.997 -14.701 19.372 1.00 86.81 174 HIS A N 1
ATOM 1427 C CA . HIS A 1 174 ? -33.652 -14.342 19.799 1.00 86.81 174 HIS A CA 1
ATOM 1428 C C . HIS A 1 174 ? -33.146 -13.138 18.996 1.00 86.81 174 HIS A C 1
ATOM 1430 O O . HIS A 1 174 ? -33.031 -13.206 17.772 1.00 86.81 174 HIS A O 1
ATOM 1436 N N . VAL A 1 175 ? -32.776 -12.052 19.679 1.00 90.25 175 VAL A N 1
ATOM 1437 C CA . VAL A 1 175 ? -32.120 -10.910 19.026 1.00 90.25 175 VAL A CA 1
ATOM 1438 C C . VAL A 1 175 ? -30.702 -11.305 18.626 1.00 90.25 175 VAL A C 1
ATOM 1440 O O . VAL A 1 175 ? -29.812 -11.411 19.469 1.00 90.25 175 VAL A O 1
ATOM 1443 N N . LEU A 1 176 ? -30.496 -11.558 17.336 1.00 90.00 176 LEU A N 1
ATOM 1444 C CA . LEU A 1 176 ? -29.183 -11.871 16.781 1.00 90.00 176 LEU A CA 1
ATOM 1445 C C . LEU A 1 176 ? -28.377 -10.591 16.555 1.00 90.00 176 LEU A C 1
ATOM 1447 O O . LEU A 1 176 ? -28.874 -9.591 16.037 1.00 90.00 176 LEU A O 1
ATOM 1451 N N . ILE A 1 177 ? -27.097 -10.637 16.911 1.00 90.56 177 ILE A N 1
ATOM 1452 C CA . ILE A 1 177 ? -26.149 -9.564 16.597 1.00 90.56 177 ILE A CA 1
ATOM 1453 C C . ILE A 1 177 ? -25.876 -9.604 15.084 1.00 90.56 177 ILE A C 1
ATOM 1455 O O . ILE A 1 177 ? -25.835 -10.699 14.524 1.00 90.56 177 ILE A O 1
ATOM 1459 N N . PRO A 1 178 ? -25.624 -8.472 14.393 1.00 92.31 178 PRO A N 1
ATOM 1460 C CA . PRO A 1 178 ? -25.464 -8.460 12.935 1.00 92.31 178 PRO A CA 1
ATOM 1461 C C . PRO A 1 178 ? -24.443 -9.454 12.356 1.00 92.31 178 PRO A C 1
ATOM 1463 O O . PRO A 1 178 ? -24.588 -9.851 11.204 1.00 92.31 178 PRO A O 1
ATOM 1466 N N . MET A 1 179 ? -23.434 -9.855 13.138 1.00 92.62 179 MET A N 1
ATOM 1467 C CA . MET A 1 179 ? -22.409 -10.841 12.759 1.00 92.62 179 MET A CA 1
ATOM 1468 C C . MET A 1 179 ? -22.829 -12.310 12.961 1.00 92.62 179 MET A C 1
ATOM 1470 O O . MET A 1 179 ? -22.110 -13.203 12.529 1.00 92.62 179 MET A O 1
ATOM 1474 N N . GLN A 1 180 ? -23.946 -12.570 13.644 1.00 91.44 180 GLN A N 1
ATOM 1475 C CA . GLN A 1 180 ? -24.528 -13.908 13.836 1.00 91.44 180 GLN A CA 1
ATOM 1476 C C . GLN A 1 180 ? -25.630 -14.215 12.811 1.00 91.44 180 GLN A C 1
ATOM 1478 O O . GLN A 1 180 ? -26.035 -15.365 12.663 1.00 91.44 180 GLN A O 1
ATOM 1483 N N . VAL A 1 181 ? -26.137 -13.190 12.122 1.00 93.06 181 VAL A N 1
ATOM 1484 C CA . VAL A 1 181 ? -27.181 -13.332 11.105 1.00 93.06 181 VAL A CA 1
ATOM 1485 C C . VAL A 1 181 ? -26.604 -14.012 9.864 1.00 93.06 181 VAL A C 1
ATOM 1487 O O . VAL A 1 181 ? -25.625 -13.533 9.294 1.00 93.06 181 VAL A O 1
ATOM 1490 N N . GLN A 1 182 ? -27.253 -15.085 9.412 1.00 93.75 182 GLN A N 1
ATOM 1491 C CA . GLN A 1 182 ? -26.950 -15.724 8.132 1.00 93.75 182 GLN A CA 1
ATOM 1492 C C . GLN A 1 182 ? -27.454 -14.837 6.991 1.00 93.75 182 GLN A C 1
ATOM 1494 O O . GLN A 1 182 ? -28.641 -14.518 6.926 1.00 93.75 182 GLN A O 1
ATOM 1499 N N . ARG A 1 183 ? -26.541 -14.400 6.119 1.00 94.69 183 ARG A N 1
ATOM 1500 C CA . ARG A 1 183 ? -26.856 -13.532 4.968 1.00 94.69 183 ARG A CA 1
ATOM 1501 C C . ARG A 1 183 ? -26.745 -14.244 3.628 1.00 94.69 183 ARG A C 1
ATOM 1503 O O . ARG A 1 183 ? -27.302 -13.766 2.645 1.00 94.69 183 ARG A O 1
ATOM 1510 N N . ASP A 1 184 ? -26.019 -15.354 3.591 1.00 96.00 184 ASP A N 1
ATOM 1511 C CA . ASP A 1 184 ? -25.969 -16.224 2.428 1.00 96.00 184 ASP A CA 1
ATOM 1512 C C . ASP A 1 184 ? -27.167 -17.178 2.483 1.00 96.00 184 ASP A C 1
ATOM 1514 O O . ASP A 1 184 ? -27.299 -17.969 3.412 1.00 96.00 184 ASP A O 1
ATOM 1518 N N . VAL A 1 185 ? -28.066 -17.079 1.504 1.00 95.69 185 VAL A N 1
ATOM 1519 C CA . VAL A 1 185 ? -29.271 -17.922 1.432 1.00 95.69 185 VAL A CA 1
ATOM 1520 C C . VAL A 1 185 ? -28.956 -19.374 1.064 1.00 95.69 185 VAL A C 1
ATOM 1522 O O . VAL A 1 185 ? -29.768 -20.256 1.329 1.00 95.69 185 VAL A O 1
ATOM 1525 N N . GLY A 1 186 ? -27.799 -19.631 0.444 1.00 96.94 186 GLY A N 1
ATOM 1526 C CA . GLY A 1 186 ? -27.395 -20.956 -0.026 1.00 96.94 186 GLY A CA 1
ATOM 1527 C C . GLY A 1 186 ? -26.457 -21.696 0.923 1.00 96.94 186 GLY A C 1
ATOM 1528 O O . GLY A 1 186 ? -26.075 -22.831 0.634 1.00 96.94 186 GLY A O 1
ATOM 1529 N N . ARG A 1 187 ? -26.038 -21.070 2.030 1.00 96.69 187 ARG A N 1
ATOM 1530 C CA . ARG A 1 187 ? -25.035 -21.622 2.949 1.00 96.69 187 ARG A CA 1
ATOM 1531 C C . ARG A 1 187 ? -25.425 -21.379 4.403 1.00 96.69 187 ARG A C 1
ATOM 1533 O O . ARG A 1 187 ? -26.062 -20.392 4.739 1.00 96.69 187 ARG A O 1
ATOM 1540 N N . SER A 1 188 ? -25.004 -22.292 5.274 1.00 95.44 188 SER A N 1
ATOM 1541 C CA . SER A 1 188 ? -25.063 -22.112 6.724 1.00 95.44 188 SER A CA 1
ATOM 1542 C C . SER A 1 188 ? -23.634 -22.005 7.243 1.00 95.44 188 SER A C 1
ATOM 1544 O O . SER A 1 188 ? -22.907 -22.998 7.303 1.00 95.44 188 SER A O 1
ATOM 1546 N N . GLU A 1 189 ? -23.191 -20.782 7.522 1.00 95.69 189 GLU A N 1
ATOM 1547 C CA . GLU A 1 189 ? -21.827 -20.500 7.963 1.00 95.69 189 GLU A CA 1
ATOM 1548 C C . GLU A 1 189 ? -21.718 -20.560 9.488 1.00 95.69 189 GLU A C 1
ATOM 1550 O O . GLU A 1 189 ? -22.633 -20.165 10.213 1.00 95.69 189 GLU A O 1
ATOM 1555 N N . ALA A 1 190 ? -20.579 -21.026 10.000 1.00 93.12 190 ALA A N 1
ATOM 1556 C CA . ALA A 1 190 ? -20.338 -21.000 11.436 1.00 93.12 190 ALA A CA 1
ATOM 1557 C C . ALA A 1 190 ? -20.249 -19.540 11.932 1.00 93.12 190 ALA A C 1
ATOM 1559 O O . ALA A 1 190 ? -19.571 -18.723 11.302 1.00 93.12 190 ALA A O 1
ATOM 1560 N N . PRO A 1 191 ? -20.895 -19.194 13.060 1.00 88.50 191 PRO A N 1
ATOM 1561 C CA . PRO A 1 191 ? -20.827 -17.845 13.603 1.00 88.50 191 PRO A CA 1
ATOM 1562 C C . PRO A 1 191 ? -19.390 -17.490 14.004 1.00 88.50 191 PRO A C 1
ATOM 1564 O O . PRO A 1 191 ? -18.646 -18.316 14.536 1.00 88.50 191 PRO A O 1
ATOM 1567 N N . LEU A 1 192 ? -19.000 -16.237 13.763 1.00 90.44 192 LEU A N 1
ATOM 1568 C CA . LEU A 1 192 ? -17.649 -15.762 14.060 1.00 90.44 192 LEU A CA 1
ATOM 1569 C C . LEU A 1 192 ? -17.374 -15.783 15.579 1.00 90.44 192 LEU A C 1
ATOM 1571 O O . LEU A 1 192 ? -18.199 -15.273 16.339 1.00 90.44 192 LEU A O 1
ATOM 1575 N N . PRO A 1 193 ? -16.197 -16.252 16.047 1.00 91.81 193 PRO A N 1
ATOM 1576 C CA . PRO A 1 193 ? -15.891 -16.349 17.482 1.00 91.81 193 PRO A CA 1
ATOM 1577 C C . PRO A 1 193 ? -15.939 -15.019 18.247 1.00 91.81 193 PRO A C 1
ATOM 1579 O O . PRO A 1 193 ? -16.140 -14.991 19.459 1.00 91.81 193 PRO A O 1
ATOM 1582 N N . CYS A 1 194 ? -15.733 -13.897 17.557 1.00 90.81 194 CYS A N 1
ATOM 1583 C CA . CYS A 1 194 ? -15.779 -12.563 18.152 1.00 90.81 194 CYS A CA 1
ATOM 1584 C C . CYS A 1 194 ? -17.192 -11.961 18.222 1.00 90.81 194 CYS A C 1
ATOM 1586 O O . CYS A 1 194 ? -17.374 -10.922 18.861 1.00 90.81 194 CYS A O 1
ATOM 1588 N N . ALA A 1 195 ? -18.190 -12.580 17.582 1.00 89.44 195 ALA A N 1
ATOM 1589 C CA . ALA A 1 195 ? -19.536 -12.035 17.489 1.00 89.44 195 ALA A CA 1
ATOM 1590 C C . ALA A 1 195 ? -20.198 -11.966 18.877 1.00 89.44 195 ALA A C 1
ATOM 1592 O O . ALA A 1 195 ? -20.535 -12.986 19.469 1.00 89.44 195 ALA A O 1
ATOM 1593 N N . GLY A 1 196 ? -20.377 -10.746 19.389 1.00 83.25 196 GLY A N 1
ATOM 1594 C CA . GLY A 1 196 ? -20.983 -10.484 20.700 1.00 83.25 196 GLY A CA 1
ATOM 1595 C C . GLY A 1 196 ? -20.043 -10.554 21.901 1.00 83.25 196 GLY A C 1
ATOM 1596 O O . GLY A 1 196 ? -20.475 -10.238 23.003 1.00 83.25 196 GLY A O 1
ATOM 1597 N N . ASN A 1 197 ? -18.768 -10.894 21.693 1.00 89.69 197 ASN A N 1
ATOM 1598 C CA . ASN A 1 197 ? -17.795 -11.059 22.779 1.00 89.69 197 ASN A CA 1
ATOM 1599 C C . ASN A 1 197 ? -16.893 -9.834 22.989 1.00 89.69 197 ASN A C 1
ATOM 1601 O O . ASN A 1 197 ? -16.244 -9.717 24.026 1.00 89.69 197 ASN A O 1
ATOM 1605 N N . ILE A 1 198 ? -16.820 -8.922 22.015 1.00 90.81 198 ILE A N 1
ATOM 1606 C CA . ILE A 1 198 ? -15.998 -7.712 22.129 1.00 90.81 198 ILE A CA 1
ATOM 1607 C C . ILE A 1 198 ? -16.786 -6.652 22.916 1.00 90.81 198 ILE A C 1
ATOM 1609 O O . ILE A 1 198 ? -17.825 -6.200 22.425 1.00 90.81 198 ILE A O 1
ATOM 1613 N N . PRO A 1 199 ? -16.318 -6.233 24.109 1.00 89.25 199 PRO A N 1
ATOM 1614 C CA . PRO A 1 199 ? -16.996 -5.200 24.879 1.00 89.25 199 PRO A CA 1
ATOM 1615 C C . PRO A 1 199 ? -16.885 -3.844 24.176 1.00 89.25 199 PRO A C 1
ATOM 1617 O O . PRO A 1 199 ? -15.855 -3.515 23.583 1.00 89.25 199 PRO A O 1
ATOM 1620 N N . VAL A 1 200 ? -17.947 -3.046 24.270 1.00 90.50 200 VAL A N 1
ATOM 1621 C CA . VAL A 1 200 ? -17.945 -1.655 23.805 1.00 90.50 200 VAL A CA 1
ATOM 1622 C C . VAL A 1 200 ? -17.332 -0.794 24.904 1.00 90.50 200 VAL A C 1
ATOM 1624 O O . VAL A 1 200 ? -17.845 -0.776 26.018 1.00 90.50 200 VAL A O 1
ATOM 1627 N N . ASP A 1 201 ? -16.242 -0.100 24.588 1.00 92.50 201 ASP A N 1
ATOM 1628 C CA . ASP A 1 201 ? -15.520 0.779 25.510 1.00 92.50 201 ASP A CA 1
ATOM 1629 C C . ASP A 1 201 ? -15.073 2.032 24.752 1.00 92.50 201 ASP A C 1
ATOM 1631 O O . ASP A 1 201 ? -14.223 1.955 23.858 1.00 92.50 201 ASP A O 1
ATOM 1635 N N . SER A 1 202 ? -15.641 3.187 25.108 1.00 92.50 202 SER A N 1
ATOM 1636 C CA . SER A 1 202 ? -15.345 4.465 24.452 1.00 92.50 202 SER A CA 1
ATOM 1637 C C . SER A 1 202 ? -13.889 4.895 24.601 1.00 92.50 202 SER A C 1
ATOM 1639 O O . SER A 1 202 ? -13.398 5.637 23.756 1.00 92.50 202 SER A O 1
ATOM 1641 N N . SER A 1 203 ? -13.184 4.411 25.629 1.00 92.62 203 SER A N 1
ATOM 1642 C CA . SER A 1 203 ? -11.755 4.680 25.820 1.00 92.62 203 SER A CA 1
ATOM 1643 C C . SER A 1 203 ? -10.866 3.883 24.857 1.00 92.62 203 SER A C 1
ATOM 1645 O O . SER A 1 203 ? -9.709 4.244 24.636 1.00 92.62 203 SER A O 1
ATOM 1647 N N . ARG A 1 204 ? -11.401 2.809 24.255 1.00 92.25 204 ARG A N 1
ATOM 1648 C CA . ARG A 1 204 ? -10.691 1.946 23.299 1.00 92.25 204 ARG A CA 1
ATOM 1649 C C . ARG A 1 204 ? -11.089 2.227 21.856 1.00 92.25 204 ARG A C 1
ATOM 1651 O O . ARG A 1 204 ? -10.209 2.340 21.005 1.00 92.25 204 ARG A O 1
ATOM 1658 N N . PHE A 1 205 ? -12.391 2.272 21.567 1.00 95.44 205 PHE A N 1
ATOM 1659 C CA . PHE A 1 205 ? -12.922 2.437 20.213 1.00 95.44 205 PHE A CA 1
ATOM 1660 C C . PHE A 1 205 ? -14.416 2.832 20.238 1.00 95.44 205 PHE A C 1
ATOM 1662 O O . PHE A 1 205 ? -15.163 2.287 21.053 1.00 95.44 205 PHE A O 1
ATOM 1669 N N . PRO A 1 206 ? -14.916 3.697 19.330 1.00 95.06 206 PRO A N 1
ATOM 1670 C CA . PRO A 1 206 ? -14.235 4.336 18.197 1.00 95.06 206 PRO A CA 1
ATOM 1671 C C . PRO A 1 206 ? -13.249 5.424 18.617 1.00 95.06 206 PRO A C 1
ATOM 1673 O O . PRO A 1 206 ? -13.379 6.005 19.691 1.00 95.06 206 PRO A O 1
ATOM 1676 N N . PHE A 1 207 ? -12.276 5.717 17.752 1.00 95.62 207 PHE A N 1
ATOM 1677 C CA . PHE A 1 207 ? -11.271 6.730 18.056 1.00 95.62 207 PHE A CA 1
ATOM 1678 C C . PHE A 1 207 ? -11.882 8.129 18.086 1.00 95.6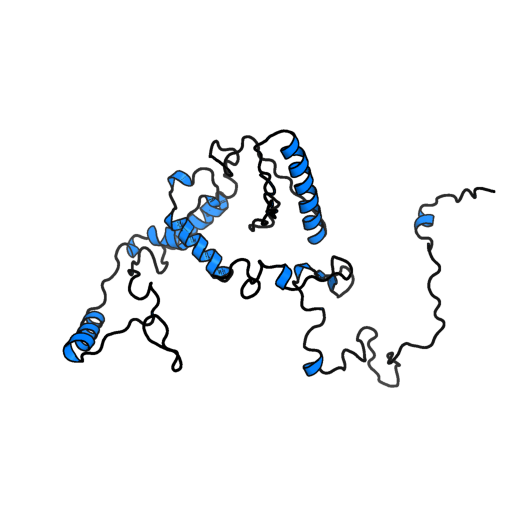2 207 PHE A C 1
ATOM 1680 O O . PHE A 1 207 ? -12.497 8.576 17.116 1.00 95.62 207 PHE A O 1
ATOM 1687 N N . ARG A 1 208 ? -11.727 8.805 19.224 1.00 94.56 208 ARG A N 1
ATOM 1688 C CA . ARG A 1 208 ? -12.223 10.158 19.487 1.00 94.56 208 ARG A CA 1
ATOM 1689 C C . ARG A 1 208 ? -11.201 10.872 20.348 1.00 94.56 208 ARG A C 1
ATOM 1691 O O . ARG A 1 208 ? -10.940 10.429 21.456 1.00 94.56 208 ARG A O 1
ATOM 1698 N N . TRP A 1 209 ? -10.651 11.982 19.893 1.00 95.75 209 TRP A N 1
ATOM 1699 C CA . TRP A 1 209 ? -9.595 12.688 20.617 1.00 95.75 209 TRP A CA 1
ATOM 1700 C C . TRP A 1 209 ? -9.855 14.190 20.669 1.00 95.75 209 TRP A C 1
ATOM 1702 O O . TRP A 1 209 ? -10.678 14.710 19.913 1.00 95.75 209 TRP A O 1
ATOM 1712 N N . LYS A 1 210 ? -9.144 14.884 21.562 1.00 96.12 210 LYS A N 1
ATOM 1713 C CA . LYS A 1 210 ? -9.094 16.348 21.587 1.00 96.12 210 LYS A CA 1
ATOM 1714 C C . LYS A 1 210 ? -8.135 16.849 20.510 1.00 96.12 210 LYS A C 1
ATOM 1716 O O . LYS A 1 210 ? -7.120 16.216 20.221 1.00 96.12 210 LYS A O 1
ATOM 1721 N N . THR A 1 211 ? -8.454 17.991 19.913 1.00 96.19 211 THR A N 1
ATOM 1722 C CA . THR A 1 211 ? -7.633 18.574 18.845 1.00 96.19 211 THR A CA 1
ATOM 1723 C C . THR A 1 211 ? -6.278 19.060 19.370 1.00 96.19 211 THR A C 1
ATOM 1725 O O . THR A 1 211 ? -5.282 18.923 18.670 1.00 96.19 211 THR A O 1
ATOM 1728 N N . GLU A 1 212 ? -6.227 19.572 20.604 1.00 96.12 212 GLU A N 1
ATOM 1729 C CA . GLU A 1 212 ? -5.003 20.057 21.264 1.00 96.12 212 GLU A CA 1
ATOM 1730 C C . GLU A 1 212 ? -3.946 18.946 21.380 1.00 96.12 212 GLU A C 1
ATOM 1732 O O . GLU A 1 212 ? -2.853 19.079 20.827 1.00 96.12 212 GLU A O 1
ATOM 1737 N N . ASP A 1 213 ? -4.322 17.804 21.967 1.00 95.94 213 ASP A N 1
ATOM 1738 C CA . ASP A 1 213 ? -3.446 16.632 22.116 1.00 95.94 213 ASP A CA 1
ATOM 1739 C C . ASP A 1 213 ? -2.975 16.082 20.758 1.00 95.94 213 ASP A C 1
ATOM 1741 O O . ASP A 1 213 ? -1.861 15.573 20.624 1.00 95.94 213 ASP A O 1
ATOM 1745 N N . TRP A 1 214 ? -3.817 16.183 19.722 1.00 97.12 214 TRP A N 1
ATOM 1746 C CA . TRP A 1 214 ? -3.455 15.756 18.371 1.00 97.12 214 TRP A CA 1
ATOM 1747 C C . TRP A 1 214 ? -2.357 16.634 17.761 1.00 97.12 214 TRP A C 1
ATOM 1749 O O . TRP A 1 214 ? -1.387 16.100 17.215 1.00 97.12 214 TRP A O 1
ATOM 1759 N N . TYR A 1 215 ? -2.475 17.960 17.885 1.00 97.31 215 TYR A N 1
ATOM 1760 C CA . T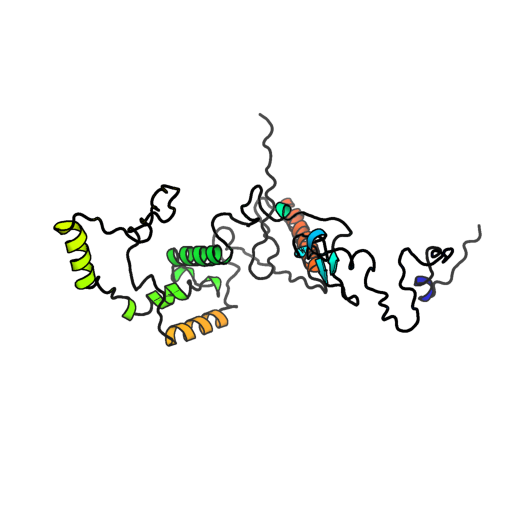YR A 1 215 ? -1.437 18.883 17.424 1.00 97.31 215 TYR A CA 1
ATOM 1761 C C . TYR A 1 215 ? -0.119 18.656 18.163 1.00 97.31 215 TYR A C 1
ATOM 1763 O O . TYR A 1 215 ? 0.929 18.561 17.519 1.00 97.31 215 TYR A O 1
ATOM 1771 N N . GLU A 1 216 ? -0.164 18.522 19.491 1.00 97.06 216 GLU A N 1
ATOM 1772 C CA . GLU A 1 216 ? 1.032 18.247 20.287 1.00 97.06 216 GLU A CA 1
ATOM 1773 C C . GLU A 1 216 ? 1.695 16.933 19.855 1.00 97.06 216 GLU A C 1
ATOM 1775 O O . GLU A 1 216 ? 2.902 16.903 19.606 1.00 97.06 216 GLU A O 1
ATOM 1780 N N . TYR A 1 217 ? 0.910 15.866 19.678 1.00 97.12 217 TYR A N 1
ATOM 1781 C CA . TYR A 1 217 ? 1.418 14.559 19.269 1.00 97.12 217 TYR A CA 1
ATOM 1782 C C . TYR A 1 217 ? 2.130 14.604 17.911 1.00 97.12 217 TYR A C 1
ATOM 1784 O O . TYR A 1 217 ? 3.242 14.082 17.783 1.00 97.12 217 TYR A O 1
ATOM 1792 N N . GLU A 1 218 ? 1.523 15.214 16.888 1.00 96.81 218 GLU A N 1
ATOM 1793 C CA . GLU A 1 218 ? 2.120 15.258 15.546 1.00 96.81 218 GLU A CA 1
ATOM 1794 C C . GLU A 1 218 ? 3.401 16.101 15.536 1.00 96.81 218 GLU A C 1
ATOM 1796 O O . GLU A 1 218 ? 4.426 15.678 14.991 1.00 96.81 218 GLU A O 1
ATOM 1801 N N . VAL A 1 219 ? 3.396 17.253 16.216 1.00 97.31 219 VAL A N 1
ATOM 1802 C CA . VAL A 1 219 ? 4.591 18.098 16.340 1.00 97.31 219 VAL A CA 1
ATOM 1803 C C . VAL A 1 219 ? 5.694 17.357 17.096 1.00 97.31 219 VAL A C 1
ATOM 1805 O O . VAL A 1 219 ? 6.834 17.311 16.624 1.00 97.31 219 VAL A O 1
ATOM 1808 N N . ALA A 1 220 ? 5.377 16.726 18.228 1.00 96.12 220 ALA A N 1
ATOM 1809 C CA . ALA A 1 220 ? 6.342 15.979 19.027 1.00 96.12 220 ALA A CA 1
ATOM 1810 C C . ALA A 1 220 ? 6.938 14.800 18.245 1.00 96.12 220 ALA A C 1
ATOM 1812 O O . ALA A 1 220 ? 8.153 14.583 18.294 1.00 96.12 220 ALA A O 1
ATOM 1813 N N . LYS A 1 221 ? 6.124 14.068 17.477 1.00 96.06 221 LYS A N 1
ATOM 1814 C CA . LYS A 1 221 ? 6.572 12.937 16.654 1.00 96.06 221 LYS A CA 1
ATOM 1815 C C . LYS A 1 221 ? 7.534 13.376 15.552 1.00 96.06 221 LYS A C 1
ATOM 1817 O O . LYS A 1 221 ? 8.540 12.709 15.301 1.00 96.06 221 LYS A O 1
ATOM 1822 N N . VAL A 1 222 ? 7.271 14.509 14.904 1.00 96.06 222 VAL A N 1
ATOM 1823 C CA . VAL A 1 222 ? 8.159 15.061 13.869 1.00 96.06 222 VAL A CA 1
ATOM 1824 C C . VAL A 1 222 ? 9.463 15.575 14.490 1.00 96.06 222 VAL A C 1
ATOM 1826 O O . VAL A 1 222 ? 10.546 15.210 14.030 1.00 96.06 222 VAL A O 1
ATOM 1829 N N . ARG A 1 223 ? 9.383 16.360 15.575 1.00 95.31 223 ARG A N 1
ATOM 1830 C CA . ARG A 1 223 ? 10.554 16.934 16.268 1.00 95.31 223 ARG A CA 1
ATOM 1831 C C . ARG A 1 223 ? 11.493 15.859 16.818 1.00 95.31 223 ARG A C 1
ATOM 1833 O O . ARG A 1 223 ? 12.708 16.002 16.709 1.00 95.31 223 ARG A O 1
ATOM 1840 N N . ASN A 1 224 ? 10.945 14.756 17.329 1.00 94.25 224 ASN A N 1
ATOM 1841 C CA . ASN A 1 224 ? 11.722 13.643 17.877 1.00 94.25 224 ASN A CA 1
ATOM 1842 C C . ASN A 1 224 ? 12.256 12.655 16.820 1.00 94.25 224 ASN A C 1
ATOM 1844 O O . ASN A 1 224 ? 12.798 11.609 17.175 1.00 94.25 224 ASN A O 1
ATOM 1848 N N . GLY A 1 225 ? 12.161 12.970 15.522 1.00 91.19 225 GLY A N 1
ATOM 1849 C CA . GLY A 1 225 ? 12.616 12.085 14.442 1.00 91.19 225 GLY A CA 1
ATOM 1850 C C . GLY A 1 225 ? 14.089 11.671 14.524 1.00 91.19 225 GLY A C 1
ATOM 1851 O O . GLY A 1 225 ? 14.423 10.543 14.172 1.00 91.19 225 GLY A O 1
ATOM 1852 N N . ARG A 1 226 ? 14.965 12.554 15.023 1.00 91.81 226 ARG A N 1
ATOM 1853 C CA . ARG A 1 226 ? 16.420 12.315 15.118 1.00 91.81 226 ARG A CA 1
ATOM 1854 C C . ARG A 1 226 ? 16.911 11.932 16.514 1.00 91.81 226 ARG A C 1
ATOM 1856 O O . ARG A 1 226 ? 18.085 11.612 16.665 1.00 91.81 226 ARG A O 1
ATOM 1863 N N . PHE A 1 227 ? 16.042 11.961 17.520 1.00 94.00 227 PHE A N 1
ATOM 1864 C CA . PHE A 1 227 ? 16.397 11.652 18.906 1.00 94.00 227 PHE A CA 1
ATOM 1865 C C . PHE A 1 227 ? 16.349 10.136 19.128 1.00 94.00 227 PHE A C 1
ATOM 1867 O O . PHE A 1 227 ? 15.465 9.608 19.805 1.00 94.00 227 PHE A O 1
ATOM 1874 N N . VAL A 1 228 ? 17.285 9.438 18.484 1.00 94.19 228 VAL A N 1
ATOM 1875 C CA . VAL A 1 228 ? 17.422 7.980 18.521 1.00 94.19 228 VAL A CA 1
ATOM 1876 C C . VAL A 1 228 ? 18.802 7.631 19.058 1.00 94.19 228 VAL A C 1
ATOM 1878 O O . VAL A 1 228 ? 19.808 8.097 18.527 1.00 94.19 228 VAL A O 1
ATOM 1881 N N . PHE A 1 229 ? 18.841 6.802 20.096 1.00 91.50 229 PHE A N 1
ATOM 1882 C CA . PHE A 1 229 ? 20.072 6.193 20.577 1.00 91.50 229 PHE A CA 1
ATOM 1883 C C . PHE A 1 229 ? 20.173 4.805 19.946 1.00 91.50 229 PHE A C 1
ATOM 1885 O O . PHE A 1 229 ? 19.510 3.872 20.385 1.00 91.50 229 PHE A O 1
ATOM 1892 N N . GLU A 1 230 ? 20.919 4.707 18.844 1.00 88.62 230 GLU A N 1
ATOM 1893 C CA . GLU A 1 230 ? 21.049 3.453 18.083 1.00 88.62 230 GLU A CA 1
ATOM 1894 C C . GLU A 1 230 ? 21.887 2.419 18.849 1.00 88.62 230 GLU A C 1
ATOM 1896 O O . GLU A 1 230 ? 21.604 1.227 18.807 1.00 88.62 230 GLU A O 1
ATOM 1901 N N . ASN A 1 231 ? 22.894 2.877 19.593 1.00 90.62 231 ASN A N 1
ATOM 1902 C CA . ASN A 1 231 ? 23.869 2.005 20.233 1.00 90.62 231 ASN A CA 1
ATOM 1903 C C . ASN A 1 231 ? 23.481 1.761 21.690 1.00 90.62 231 ASN A C 1
ATOM 1905 O O . ASN A 1 231 ? 23.960 2.453 22.581 1.00 90.62 231 ASN A O 1
ATOM 1909 N N . THR A 1 232 ? 22.570 0.823 21.935 1.00 89.12 232 THR A N 1
ATOM 1910 C CA . THR A 1 232 ? 22.129 0.466 23.294 1.00 89.12 232 THR A CA 1
ATOM 1911 C C . THR A 1 232 ? 22.726 -0.859 23.767 1.00 89.12 232 THR A C 1
ATOM 1913 O O . THR A 1 232 ? 23.151 -1.681 22.960 1.00 89.12 232 THR A O 1
ATOM 1916 N N . GLU A 1 233 ? 22.691 -1.087 25.080 1.00 88.38 233 GLU A N 1
ATOM 1917 C CA . GLU A 1 233 ? 22.955 -2.387 25.719 1.00 88.38 233 GLU A CA 1
ATOM 1918 C C . GLU A 1 233 ? 21.710 -3.312 25.681 1.00 88.38 233 GLU A C 1
ATOM 1920 O O . GLU A 1 233 ? 21.616 -4.265 26.448 1.00 88.38 233 GLU A O 1
ATOM 1925 N N . GLU A 1 234 ? 20.706 -3.015 24.838 1.00 84.94 234 GLU A N 1
ATOM 1926 C CA . GLU A 1 234 ? 19.485 -3.827 24.705 1.00 84.94 234 GLU A CA 1
ATOM 1927 C C . GLU A 1 234 ? 19.794 -5.134 23.950 1.00 84.94 234 GLU A C 1
ATOM 1929 O O . GLU A 1 234 ? 20.516 -5.144 22.956 1.00 84.94 234 GLU A O 1
ATOM 1934 N N . ASP A 1 235 ? 19.219 -6.253 24.387 1.00 82.94 235 ASP A N 1
ATOM 1935 C CA . ASP A 1 235 ? 19.513 -7.550 23.778 1.00 82.94 235 ASP A CA 1
ATOM 1936 C C . ASP A 1 235 ? 19.059 -7.658 22.307 1.00 82.94 235 ASP A C 1
ATOM 1938 O O . ASP A 1 235 ? 18.014 -7.153 21.871 1.00 82.94 235 ASP A O 1
ATOM 1942 N N . GLY A 1 236 ? 19.816 -8.435 21.530 1.00 85.00 236 GLY A N 1
ATOM 1943 C CA . GLY A 1 236 ? 19.429 -8.883 20.196 1.00 85.00 236 GLY A CA 1
ATOM 1944 C C . GLY A 1 236 ? 19.637 -7.835 19.105 1.00 85.00 236 GLY A C 1
ATOM 1945 O O . GLY A 1 236 ? 20.752 -7.446 18.802 1.00 85.00 236 GLY A O 1
ATOM 1946 N N . ILE A 1 237 ? 18.559 -7.453 18.418 1.00 84.56 237 ILE A N 1
ATOM 1947 C CA . ILE A 1 237 ? 18.626 -6.619 17.199 1.00 84.56 237 ILE A CA 1
ATOM 1948 C C . ILE A 1 237 ? 18.730 -5.128 17.545 1.00 84.56 237 ILE A C 1
ATOM 1950 O O . ILE A 1 237 ? 18.961 -4.306 16.665 1.00 84.56 237 ILE A O 1
ATOM 1954 N N . HIS A 1 238 ? 18.394 -4.760 18.779 1.00 82.12 238 HIS A N 1
ATOM 1955 C CA . HIS A 1 238 ? 18.177 -3.366 19.167 1.00 82.12 238 HIS A CA 1
ATOM 1956 C C . HIS A 1 238 ? 19.386 -2.755 19.878 1.00 82.12 238 HIS A C 1
ATOM 1958 O O . HIS A 1 238 ? 19.455 -1.531 19.957 1.00 82.12 238 HIS A O 1
ATOM 1964 N N . GLY A 1 239 ? 20.342 -3.580 20.308 1.00 85.69 239 GLY A N 1
ATOM 1965 C CA . GLY A 1 239 ? 21.631 -3.145 20.822 1.00 85.69 239 GLY A CA 1
ATOM 1966 C C . GLY A 1 239 ? 22.776 -3.478 19.879 1.00 85.69 239 GLY A C 1
ATOM 1967 O O . GLY A 1 239 ? 22.799 -4.513 19.214 1.00 85.69 239 GLY A O 1
ATOM 1968 N N . SER A 1 240 ? 23.728 -2.559 19.816 1.00 87.69 240 SER A N 1
ATOM 1969 C CA . SER A 1 240 ? 24.976 -2.700 19.073 1.00 87.69 240 SER A CA 1
ATOM 1970 C C . SER A 1 240 ? 25.973 -1.683 19.604 1.00 87.69 240 SER A C 1
ATOM 1972 O O . SER A 1 240 ? 25.582 -0.565 19.933 1.00 87.69 240 SER A O 1
ATOM 1974 N N . GLU A 1 241 ? 27.257 -2.025 19.634 1.00 88.38 241 GLU A N 1
ATOM 1975 C CA . GLU A 1 241 ? 28.302 -1.090 20.064 1.00 88.38 241 GLU A CA 1
ATOM 1976 C C . GLU A 1 241 ? 28.595 -0.015 19.010 1.00 88.38 241 GLU A C 1
ATOM 1978 O O . GLU A 1 241 ? 28.880 1.130 19.359 1.00 88.38 241 GLU A O 1
ATOM 1983 N N . VAL A 1 242 ? 28.473 -0.352 17.719 1.00 89.38 242 VAL A N 1
ATOM 1984 C CA . VAL A 1 242 ? 28.704 0.559 16.589 1.00 89.38 242 VAL A CA 1
ATOM 1985 C C . VAL A 1 242 ? 27.645 0.352 15.508 1.00 89.38 242 VAL A C 1
ATOM 1987 O O . VAL A 1 242 ? 27.344 -0.777 15.130 1.00 89.38 242 VAL A O 1
ATOM 1990 N N . THR A 1 243 ? 27.126 1.456 14.961 1.00 89.69 243 THR A N 1
ATOM 1991 C CA . THR A 1 243 ? 26.151 1.440 13.863 1.00 89.69 243 THR A CA 1
ATOM 1992 C C . THR A 1 243 ? 26.712 2.176 12.650 1.00 89.69 243 THR A C 1
ATOM 1994 O O . THR A 1 243 ? 26.910 3.391 12.694 1.00 89.69 243 THR A O 1
ATOM 1997 N N . TYR A 1 244 ? 26.901 1.466 11.536 1.00 89.38 244 TYR A N 1
ATOM 1998 C CA . TYR A 1 244 ? 27.253 2.066 10.247 1.00 89.38 244 TYR A CA 1
ATOM 1999 C C . TYR A 1 244 ? 26.018 2.170 9.350 1.00 89.38 244 TYR A C 1
ATOM 2001 O O . TYR A 1 244 ? 25.288 1.199 9.158 1.00 89.38 244 TYR A O 1
ATOM 2009 N N . LYS A 1 245 ? 25.789 3.354 8.774 1.00 91.62 245 LYS A N 1
ATOM 2010 C CA . LYS A 1 245 ? 24.725 3.598 7.791 1.00 91.62 245 LYS A CA 1
ATOM 2011 C C . LYS A 1 245 ? 25.363 4.059 6.487 1.00 91.62 245 LYS A C 1
ATOM 2013 O O . LYS A 1 245 ? 25.781 5.207 6.378 1.00 91.62 245 LYS A O 1
ATOM 2018 N N . ILE A 1 246 ? 25.448 3.155 5.516 1.00 91.38 246 ILE A N 1
ATOM 2019 C CA . ILE A 1 246 ? 25.957 3.455 4.175 1.00 91.38 246 ILE A CA 1
ATOM 2020 C C . ILE A 1 246 ? 24.760 3.842 3.309 1.00 91.38 246 ILE A C 1
ATOM 2022 O O . ILE A 1 246 ? 23.865 3.028 3.084 1.00 91.38 246 ILE A O 1
ATOM 2026 N N . VAL A 1 247 ? 24.719 5.097 2.864 1.00 94.19 247 VAL A N 1
ATOM 2027 C CA . VAL A 1 247 ? 23.656 5.606 1.990 1.00 94.19 247 VAL A CA 1
ATOM 2028 C C . VAL A 1 247 ? 24.137 5.512 0.548 1.00 94.19 247 VAL A C 1
ATOM 2030 O O . VAL A 1 247 ? 25.112 6.158 0.179 1.00 94.19 247 VAL A O 1
ATOM 2033 N N . LEU A 1 248 ? 23.467 4.676 -0.243 1.00 93.31 248 LEU A N 1
ATOM 2034 C CA . LEU A 1 248 ? 23.773 4.467 -1.655 1.00 93.31 248 LEU A CA 1
ATOM 2035 C C . LEU A 1 248 ? 22.859 5.348 -2.506 1.00 93.31 248 LEU A C 1
ATOM 2037 O O . LEU A 1 248 ? 21.639 5.321 -2.344 1.00 93.31 248 LEU A O 1
ATOM 2041 N N . GLU A 1 249 ? 23.451 6.102 -3.424 1.00 93.12 249 GLU A N 1
ATOM 2042 C CA . GLU A 1 249 ? 22.738 6.960 -4.365 1.00 93.12 249 GLU A CA 1
ATOM 2043 C C . GLU A 1 249 ? 23.013 6.526 -5.806 1.00 93.12 249 GLU A C 1
ATOM 2045 O O . GLU A 1 249 ? 24.096 6.049 -6.144 1.00 93.12 249 GLU A O 1
ATOM 2050 N N . GLY A 1 250 ? 22.009 6.664 -6.669 1.00 92.62 250 GLY A N 1
ATOM 2051 C CA . GLY A 1 250 ? 22.112 6.297 -8.073 1.00 92.62 250 GLY A CA 1
ATOM 2052 C C . GLY A 1 250 ? 21.037 6.981 -8.903 1.00 92.62 250 GLY A C 1
ATOM 2053 O O . GLY A 1 250 ? 19.993 7.375 -8.393 1.00 92.62 250 GLY A O 1
ATOM 2054 N N . PHE A 1 251 ? 21.305 7.117 -10.200 1.00 93.62 251 PHE A N 1
ATOM 2055 C CA . PHE A 1 251 ? 20.403 7.797 -11.136 1.00 93.62 251 PHE A CA 1
ATOM 2056 C C . PHE A 1 251 ? 19.128 7.004 -11.439 1.00 93.62 251 PHE A C 1
ATOM 2058 O O . PHE A 1 251 ? 18.114 7.589 -11.807 1.00 93.62 251 PHE A O 1
ATOM 2065 N N . TRP A 1 252 ? 19.185 5.680 -11.288 1.00 93.62 252 TRP A N 1
ATOM 2066 C CA . TRP A 1 252 ? 18.088 4.770 -11.586 1.00 93.62 252 TRP A CA 1
ATOM 2067 C C . TRP A 1 252 ? 17.818 3.862 -10.396 1.00 93.62 252 TRP A C 1
ATOM 2069 O O . TRP A 1 252 ? 18.741 3.299 -9.809 1.00 93.62 252 TRP A O 1
ATOM 2079 N N . ASP A 1 253 ? 16.543 3.671 -10.079 1.00 92.56 253 ASP A N 1
ATOM 2080 C CA . ASP A 1 253 ? 16.123 2.925 -8.895 1.00 92.56 253 ASP A CA 1
ATOM 2081 C C . ASP A 1 253 ? 16.625 1.471 -8.884 1.00 92.56 253 ASP A C 1
ATOM 2083 O O . ASP A 1 253 ? 17.218 1.001 -7.914 1.00 92.56 253 ASP A O 1
ATOM 2087 N N . HIS A 1 254 ? 16.486 0.776 -10.013 1.00 91.00 254 HIS A N 1
ATOM 2088 C CA . HIS A 1 254 ? 16.957 -0.599 -10.164 1.00 91.00 254 HIS A CA 1
ATOM 2089 C C . HIS A 1 254 ? 18.495 -0.720 -10.114 1.00 91.00 254 HIS A C 1
ATOM 2091 O O . HIS A 1 254 ? 18.996 -1.798 -9.797 1.00 91.00 254 HIS A O 1
ATOM 2097 N N . HIS A 1 255 ? 19.258 0.352 -10.389 1.00 92.38 255 HIS A N 1
ATOM 2098 C CA . HIS A 1 255 ? 20.710 0.357 -10.159 1.00 92.38 255 HIS A CA 1
ATOM 2099 C C . HIS A 1 255 ? 21.017 0.360 -8.663 1.00 92.38 255 HIS A C 1
ATOM 2101 O O . HIS A 1 255 ? 21.852 -0.419 -8.212 1.00 92.38 255 HIS A O 1
ATOM 2107 N N . VAL A 1 256 ? 20.320 1.203 -7.893 1.00 94.56 256 VAL A N 1
ATOM 2108 C CA . VAL A 1 256 ? 20.497 1.285 -6.436 1.00 94.56 256 VAL A CA 1
ATOM 2109 C C . VAL A 1 256 ? 20.066 -0.017 -5.770 1.00 94.56 256 VAL A C 1
ATOM 2111 O O . VAL A 1 256 ? 20.758 -0.486 -4.876 1.00 94.56 256 VAL A O 1
ATOM 2114 N N . MET A 1 257 ? 18.976 -0.635 -6.233 1.00 89.88 257 MET A N 1
ATOM 2115 C CA . MET A 1 257 ? 18.517 -1.932 -5.728 1.00 89.88 257 MET A CA 1
ATOM 2116 C C . MET A 1 257 ? 19.583 -3.024 -5.899 1.00 89.88 257 MET A C 1
ATOM 2118 O O . MET A 1 257 ? 19.982 -3.640 -4.916 1.00 89.88 257 MET A O 1
ATOM 2122 N N . LYS A 1 258 ? 20.099 -3.217 -7.121 1.00 92.06 258 LYS A N 1
ATOM 2123 C CA . LYS A 1 258 ? 21.131 -4.231 -7.404 1.00 92.06 258 LYS A CA 1
ATOM 2124 C C . LYS A 1 258 ? 22.444 -3.935 -6.671 1.00 92.06 258 LYS A C 1
ATOM 2126 O O . LYS A 1 258 ? 23.054 -4.843 -6.120 1.00 92.06 258 LYS A O 1
ATOM 2131 N N . LEU A 1 259 ? 22.844 -2.661 -6.601 1.00 92.50 259 LEU A N 1
ATOM 2132 C CA . LEU A 1 259 ? 24.028 -2.245 -5.848 1.00 92.50 259 LEU A CA 1
ATOM 2133 C C . LEU A 1 259 ? 23.867 -2.505 -4.346 1.00 92.50 259 LEU A C 1
ATOM 2135 O O . LEU A 1 259 ? 24.820 -2.914 -3.689 1.00 92.50 259 LEU A O 1
ATOM 2139 N N . ALA A 1 260 ? 22.677 -2.269 -3.792 1.00 92.25 260 ALA A N 1
ATOM 2140 C CA . ALA A 1 260 ? 22.398 -2.548 -2.392 1.00 92.25 260 ALA A CA 1
ATOM 2141 C C . ALA A 1 260 ? 22.494 -4.049 -2.093 1.00 92.25 260 ALA A C 1
ATOM 2143 O O . ALA A 1 260 ? 23.059 -4.407 -1.062 1.00 92.25 260 ALA A O 1
ATOM 2144 N N . ASP A 1 261 ? 22.015 -4.914 -2.991 1.00 88.69 261 ASP A N 1
ATOM 2145 C CA . ASP A 1 261 ? 22.169 -6.367 -2.860 1.00 88.69 261 ASP A CA 1
ATOM 2146 C C . ASP A 1 261 ? 23.649 -6.790 -2.914 1.00 88.69 261 ASP A C 1
ATOM 2148 O O . ASP A 1 261 ? 24.107 -7.521 -2.032 1.00 88.69 261 ASP A O 1
ATOM 2152 N N . ASP A 1 262 ? 24.429 -6.258 -3.862 1.00 88.44 262 ASP A N 1
ATOM 2153 C CA . ASP A 1 262 ? 25.868 -6.536 -3.985 1.00 88.44 262 ASP A CA 1
ATOM 2154 C C . ASP A 1 262 ? 26.651 -6.088 -2.739 1.00 88.44 262 ASP A C 1
ATOM 2156 O O . ASP A 1 262 ? 27.429 -6.854 -2.158 1.00 88.44 262 ASP A O 1
ATOM 2160 N N . VAL A 1 263 ? 26.411 -4.857 -2.276 1.00 88.81 263 VAL A N 1
ATOM 2161 C CA . VAL A 1 263 ? 27.045 -4.305 -1.070 1.00 88.81 263 VAL A CA 1
ATOM 2162 C C . VAL A 1 263 ? 26.576 -5.034 0.187 1.00 88.81 263 VAL A C 1
ATOM 2164 O O . VAL A 1 263 ? 27.335 -5.090 1.142 1.00 88.81 263 VAL A O 1
ATOM 2167 N N . CYS A 1 264 ? 25.378 -5.625 0.223 1.00 85.88 264 CYS A N 1
ATOM 2168 C CA . CYS A 1 264 ? 24.926 -6.418 1.371 1.00 85.88 264 CYS A CA 1
ATOM 2169 C C . CYS A 1 264 ? 25.606 -7.796 1.452 1.00 85.88 264 CYS A C 1
ATOM 2171 O O . CYS A 1 264 ? 25.816 -8.300 2.558 1.00 85.88 264 CYS A O 1
ATOM 2173 N N . ILE A 1 265 ? 25.958 -8.412 0.317 1.00 81.56 265 ILE A N 1
ATOM 2174 C CA . ILE A 1 265 ? 26.605 -9.735 0.277 1.00 81.56 265 ILE A CA 1
ATOM 2175 C C . ILE A 1 265 ? 28.050 -9.667 0.797 1.00 81.56 265 ILE A C 1
ATOM 2177 O O . ILE A 1 265 ? 28.497 -10.577 1.497 1.00 81.56 265 ILE A O 1
ATOM 2181 N N . VAL A 1 266 ? 28.779 -8.587 0.504 1.00 72.38 266 VAL A N 1
ATOM 2182 C CA . VAL A 1 266 ? 30.201 -8.453 0.871 1.00 72.38 266 VAL A CA 1
ATOM 2183 C C . VAL A 1 266 ? 30.431 -8.486 2.401 1.00 72.38 266 VAL A C 1
ATOM 2185 O O . VAL A 1 266 ? 31.189 -9.342 2.861 1.00 72.38 266 VAL A O 1
ATOM 2188 N N . PRO A 1 267 ? 29.755 -7.670 3.235 1.00 61.94 267 PRO A N 1
ATOM 2189 C CA . PRO A 1 267 ? 29.837 -7.748 4.692 1.00 61.94 267 PRO A CA 1
ATOM 2190 C C . PRO A 1 267 ? 29.282 -9.054 5.256 1.00 61.94 267 PRO A C 1
ATOM 2192 O O . PRO A 1 267 ? 29.809 -9.542 6.248 1.00 61.94 267 PRO A O 1
ATOM 2195 N N . GLN A 1 268 ? 28.270 -9.666 4.626 1.00 64.19 268 GLN A N 1
ATOM 2196 C CA . GLN A 1 268 ? 27.800 -10.993 5.041 1.00 64.19 268 GLN A CA 1
ATOM 2197 C C . GLN A 1 268 ? 28.896 -12.056 4.885 1.00 64.19 268 GLN A C 1
ATOM 2199 O O . GLN A 1 268 ? 29.044 -12.905 5.764 1.00 64.19 268 GLN A O 1
ATOM 2204 N N . GLY A 1 269 ? 29.694 -11.992 3.816 1.00 53.94 269 GLY A N 1
ATOM 2205 C CA . GLY A 1 269 ? 30.853 -12.865 3.621 1.00 53.94 269 GLY A CA 1
ATOM 2206 C C . GLY A 1 269 ? 31.999 -12.578 4.598 1.00 53.94 269 GLY A C 1
ATOM 2207 O O . GLY A 1 269 ? 32.537 -13.509 5.192 1.00 53.94 269 GLY A O 1
ATOM 2208 N N . CYS A 1 270 ? 32.341 -11.304 4.810 1.00 56.00 270 CYS A N 1
ATOM 2209 C CA . CYS A 1 270 ? 33.480 -10.901 5.648 1.00 56.00 270 CYS A CA 1
ATOM 2210 C C . CYS A 1 270 ? 33.198 -10.936 7.163 1.00 56.00 270 CYS A C 1
ATOM 2212 O O . CYS A 1 270 ? 34.090 -11.245 7.948 1.00 56.00 270 CYS A O 1
ATOM 2214 N N . GLY A 1 271 ? 31.970 -10.637 7.597 1.00 53.47 271 GLY A N 1
ATOM 2215 C CA . GLY A 1 271 ? 31.575 -10.699 9.009 1.00 53.47 271 GLY A CA 1
ATOM 2216 C C . GLY A 1 271 ? 31.448 -12.136 9.517 1.00 53.47 271 GLY A C 1
ATOM 2217 O O . GLY A 1 271 ? 31.827 -12.441 10.645 1.00 53.47 271 GLY A O 1
ATOM 2218 N N . SER A 1 272 ? 31.015 -13.055 8.648 1.00 50.53 272 SER A N 1
ATOM 2219 C CA . SER A 1 272 ? 30.884 -14.477 8.993 1.00 50.53 272 SER A CA 1
ATOM 2220 C C . SER A 1 272 ? 32.230 -15.198 9.131 1.00 50.53 272 SER A C 1
ATOM 2222 O O . SER A 1 272 ? 32.290 -16.237 9.788 1.00 50.53 272 SER A O 1
ATOM 2224 N N . SER A 1 273 ? 33.310 -14.686 8.522 1.00 43.19 273 SER A N 1
ATOM 2225 C CA . SER A 1 273 ? 34.625 -15.340 8.564 1.00 43.19 273 SER A CA 1
ATOM 2226 C C . SER A 1 273 ? 35.426 -15.038 9.831 1.00 43.19 273 SER A C 1
ATOM 2228 O O . SER A 1 273 ? 36.353 -15.785 10.122 1.00 43.19 273 SER A O 1
ATOM 2230 N N . ASN A 1 274 ? 35.069 -13.994 10.592 1.00 38.16 274 ASN A N 1
ATOM 2231 C CA . ASN A 1 274 ? 35.796 -13.613 11.808 1.00 38.16 274 ASN A CA 1
ATOM 2232 C C . ASN A 1 274 ? 34.993 -13.714 13.113 1.00 38.16 274 ASN A C 1
ATOM 2234 O O . ASN A 1 274 ? 35.622 -13.791 14.163 1.00 38.16 274 ASN A O 1
ATOM 2238 N N . TYR A 1 275 ? 33.657 -13.806 13.099 1.00 38.25 275 TYR A N 1
ATOM 2239 C CA . TYR A 1 275 ? 32.877 -13.943 14.337 1.00 38.25 275 TYR A CA 1
ATOM 2240 C C . TYR A 1 275 ? 31.625 -14.816 14.152 1.00 38.25 275 TYR A C 1
ATOM 2242 O O . TYR A 1 275 ? 30.711 -14.495 13.394 1.00 38.25 275 TYR A O 1
ATOM 2250 N N . ARG A 1 276 ? 31.538 -15.923 14.910 1.00 33.06 276 ARG A N 1
ATOM 2251 C CA . ARG A 1 276 ? 30.272 -16.641 15.155 1.00 33.06 276 ARG A CA 1
ATOM 2252 C C . ARG A 1 276 ? 29.371 -15.745 16.018 1.00 33.06 276 ARG A C 1
ATOM 2254 O O . ARG A 1 276 ? 29.378 -15.884 17.235 1.00 33.06 276 ARG A O 1
ATOM 2261 N N . GLY A 1 277 ? 28.617 -14.824 15.419 1.00 33.75 277 GLY A N 1
ATOM 2262 C CA . GLY A 1 277 ? 27.620 -14.055 16.177 1.00 33.75 277 GLY A CA 1
ATOM 2263 C C . GLY A 1 277 ? 26.958 -12.866 15.481 1.00 33.75 277 GLY A C 1
ATOM 2264 O O . GLY A 1 277 ? 25.882 -12.459 15.907 1.00 33.75 277 GLY A O 1
ATOM 2265 N N . GLU A 1 278 ? 27.528 -12.317 14.408 1.00 40.53 278 GLU A N 1
ATOM 2266 C CA . GLU A 1 278 ? 27.042 -11.044 13.859 1.00 40.53 278 GLU A CA 1
ATOM 2267 C C . GLU A 1 278 ? 26.015 -11.232 12.734 1.00 40.53 278 GLU A C 1
ATOM 2269 O O . GLU A 1 278 ? 26.323 -11.658 11.619 1.00 40.53 278 GLU A O 1
ATOM 2274 N N . THR A 1 279 ? 24.753 -10.894 13.014 1.00 39.22 279 THR A N 1
ATOM 2275 C CA . THR A 1 279 ? 23.698 -10.855 11.995 1.00 39.22 279 THR A CA 1
ATOM 2276 C C . THR A 1 279 ? 23.675 -9.508 11.275 1.00 39.22 279 THR A C 1
ATOM 2278 O O . THR A 1 279 ? 23.155 -8.527 11.805 1.00 39.22 279 THR A O 1
ATOM 2281 N N . TRP A 1 280 ? 24.149 -9.478 10.031 1.00 40.91 280 TRP A N 1
ATOM 2282 C CA . TRP A 1 280 ? 23.954 -8.356 9.110 1.00 40.91 280 TRP A CA 1
ATOM 2283 C C . TRP A 1 280 ? 22.489 -8.281 8.656 1.00 40.91 280 TRP A C 1
ATOM 2285 O O . TRP A 1 280 ? 21.915 -9.284 8.222 1.00 40.91 280 TRP A O 1
ATOM 2295 N N . ARG A 1 281 ? 21.861 -7.100 8.742 1.00 45.91 281 ARG A N 1
ATOM 2296 C CA . ARG A 1 281 ? 20.500 -6.872 8.222 1.00 45.91 281 ARG A CA 1
ATOM 2297 C C . ARG A 1 281 ? 20.512 -5.991 6.981 1.00 45.91 281 ARG A C 1
ATOM 2299 O O . ARG A 1 281 ? 21.223 -4.997 6.922 1.00 45.91 281 ARG A O 1
ATOM 2306 N N . GLY A 1 282 ? 19.698 -6.417 6.016 1.00 38.19 282 GLY A N 1
ATOM 2307 C CA . GLY A 1 282 ? 19.637 -5.895 4.658 1.00 38.19 282 GLY A CA 1
ATOM 2308 C C . GLY A 1 282 ? 19.117 -4.467 4.518 1.00 38.19 282 GLY A C 1
ATOM 2309 O O . GLY A 1 282 ? 18.521 -3.884 5.429 1.00 38.19 282 GLY A O 1
ATOM 2310 N N . ALA A 1 283 ? 19.352 -3.942 3.318 1.00 31.61 283 ALA A N 1
ATOM 2311 C CA . ALA A 1 283 ? 18.950 -2.626 2.859 1.00 31.61 283 ALA A CA 1
ATOM 2312 C C . ALA A 1 283 ? 17.459 -2.354 3.119 1.00 31.61 283 ALA A C 1
ATOM 2314 O O . ALA A 1 283 ? 16.585 -3.164 2.810 1.00 31.61 283 ALA A O 1
ATOM 2315 N N . THR A 1 284 ? 17.150 -1.190 3.690 1.00 33.00 284 THR A N 1
ATOM 2316 C CA . THR A 1 284 ? 15.769 -0.715 3.823 1.00 33.00 284 THR A CA 1
ATOM 2317 C C . THR A 1 284 ? 15.547 0.461 2.884 1.00 33.00 284 THR A C 1
ATOM 2319 O O . THR A 1 284 ? 16.175 1.508 3.016 1.00 33.00 284 THR A O 1
ATOM 2322 N N . ARG A 1 285 ? 14.608 0.300 1.948 1.00 33.34 285 ARG A N 1
ATOM 2323 C CA . ARG A 1 285 ? 14.011 1.402 1.189 1.00 33.34 285 ARG A CA 1
ATOM 2324 C C . ARG A 1 285 ? 12.749 1.832 1.931 1.00 33.34 285 ARG A C 1
ATOM 2326 O O . ARG A 1 285 ? 11.897 0.990 2.204 1.00 33.34 285 ARG A O 1
ATOM 2333 N N . HIS A 1 286 ? 12.672 3.106 2.320 1.00 30.11 286 HIS A N 1
ATOM 2334 C CA . HIS A 1 286 ? 11.493 3.765 2.907 1.00 30.11 286 HIS A CA 1
ATOM 2335 C C . HIS A 1 286 ? 10.523 2.839 3.679 1.00 30.11 286 HIS A C 1
ATOM 2337 O O . HIS A 1 286 ? 9.392 2.600 3.266 1.00 30.11 286 HIS A O 1
ATOM 2343 N N . GLY A 1 287 ? 10.965 2.312 4.826 1.00 27.50 287 GLY A N 1
ATOM 2344 C CA . GLY A 1 287 ? 10.059 1.717 5.815 1.00 27.50 287 GLY A CA 1
ATOM 2345 C C . GLY A 1 287 ? 9.528 0.304 5.537 1.00 27.50 287 GLY A C 1
ATOM 2346 O O . GLY A 1 287 ? 8.687 -0.154 6.309 1.00 27.50 287 GLY A O 1
ATOM 2347 N N . ARG A 1 288 ? 10.017 -0.428 4.524 1.00 24.14 288 ARG A N 1
ATOM 2348 C CA . ARG A 1 288 ? 9.742 -1.874 4.391 1.00 24.14 288 ARG A CA 1
ATOM 2349 C C . ARG A 1 288 ? 11.017 -2.702 4.602 1.00 24.14 288 ARG A C 1
ATOM 2351 O O . ARG A 1 288 ? 12.021 -2.423 3.950 1.00 24.14 288 ARG A O 1
ATOM 2358 N N . PRO A 1 289 ? 11.017 -3.707 5.499 1.00 29.39 289 PRO A N 1
ATOM 2359 C CA . PRO A 1 289 ? 12.153 -4.609 5.638 1.00 29.39 289 PRO A CA 1
ATOM 2360 C C . PRO A 1 289 ? 12.229 -5.566 4.441 1.00 29.39 289 PRO A C 1
ATOM 2362 O O . PRO A 1 289 ? 11.253 -6.252 4.132 1.00 29.39 289 PRO A O 1
ATOM 2365 N N . PHE A 1 290 ? 13.401 -5.645 3.806 1.00 31.34 290 PHE A N 1
ATOM 2366 C CA . PHE A 1 290 ? 13.749 -6.721 2.876 1.00 31.34 290 PHE A CA 1
ATOM 2367 C C . PHE A 1 290 ? 13.735 -8.058 3.637 1.00 31.34 290 PHE A C 1
ATOM 2369 O O . PHE A 1 290 ? 14.370 -8.195 4.689 1.00 31.34 290 PHE A O 1
ATOM 2376 N N . ARG A 1 291 ? 12.981 -9.051 3.148 1.00 36.53 291 ARG A N 1
ATOM 2377 C CA . ARG A 1 291 ? 12.981 -10.401 3.732 1.00 36.53 291 ARG A CA 1
ATOM 2378 C C . ARG A 1 291 ? 14.213 -11.149 3.242 1.00 36.53 291 ARG A C 1
ATOM 2380 O O . ARG A 1 291 ? 14.301 -11.490 2.070 1.00 36.53 291 ARG A O 1
ATOM 2387 N N . GLY A 1 292 ? 15.139 -11.427 4.154 1.00 26.97 292 GLY A N 1
ATOM 2388 C CA . GLY A 1 292 ? 16.276 -12.300 3.882 1.00 26.97 292 GLY A CA 1
ATOM 2389 C C . GLY A 1 292 ? 15.822 -13.705 3.475 1.00 26.97 292 GLY A C 1
ATOM 2390 O O . GLY A 1 292 ? 14.981 -14.316 4.139 1.00 26.97 292 GLY A O 1
ATOM 2391 N N . CYS A 1 293 ? 16.410 -14.219 2.396 1.00 25.25 293 CYS A N 1
ATOM 2392 C CA . CYS A 1 293 ? 16.348 -15.623 2.013 1.00 25.25 293 CYS A CA 1
ATOM 2393 C C . CYS A 1 293 ? 16.947 -16.491 3.129 1.00 25.25 293 CYS A C 1
ATOM 2395 O O . CYS A 1 293 ? 18.165 -16.585 3.267 1.00 25.25 293 CYS A O 1
ATOM 2397 N N . ARG A 1 294 ? 16.107 -17.178 3.913 1.00 26.38 294 ARG A N 1
ATOM 2398 C CA . ARG A 1 294 ? 16.561 -18.355 4.663 1.00 26.38 294 ARG A CA 1
ATOM 2399 C C . ARG A 1 294 ? 16.721 -19.501 3.667 1.00 26.38 294 ARG A C 1
ATOM 2401 O O . ARG A 1 294 ? 15.728 -20.062 3.216 1.00 26.38 294 ARG A O 1
ATOM 2408 N N . ARG A 1 295 ? 17.965 -19.859 3.334 1.00 26.05 295 ARG A N 1
ATOM 2409 C CA . ARG A 1 295 ? 18.263 -21.185 2.779 1.00 26.05 295 ARG A CA 1
ATOM 2410 C C . ARG A 1 295 ? 17.897 -22.218 3.846 1.00 26.05 295 ARG A C 1
ATOM 2412 O O . ARG A 1 295 ? 18.466 -22.209 4.933 1.00 26.05 295 ARG A O 1
ATOM 2419 N N . SER A 1 296 ? 16.930 -23.076 3.540 1.00 28.00 296 SER A N 1
ATOM 2420 C CA . SER A 1 296 ? 16.663 -24.300 4.287 1.00 28.00 296 SER A CA 1
ATOM 2421 C C . SER A 1 296 ? 17.887 -25.209 4.167 1.00 28.00 296 SER A C 1
ATOM 2423 O O . SER A 1 296 ? 18.139 -25.774 3.101 1.00 28.00 296 SER A O 1
ATOM 2425 N N . GLY A 1 297 ? 18.672 -25.304 5.238 1.00 26.36 297 GLY A N 1
ATOM 2426 C CA . GLY A 1 297 ? 19.668 -26.356 5.390 1.00 26.36 297 GLY A CA 1
ATOM 2427 C C . GLY A 1 297 ? 18.938 -27.686 5.509 1.00 26.36 297 GLY A C 1
ATOM 2428 O O . GLY A 1 297 ? 18.175 -27.893 6.446 1.00 26.36 297 GLY A O 1
ATOM 2429 N N . ALA A 1 298 ? 19.115 -28.540 4.507 1.00 27.61 298 ALA A N 1
ATOM 2430 C CA . ALA A 1 298 ? 18.782 -29.945 4.605 1.00 27.61 298 ALA A CA 1
ATOM 2431 C C . ALA A 1 298 ? 19.813 -30.599 5.531 1.00 27.61 298 ALA A C 1
ATOM 2433 O O . ALA A 1 298 ? 20.980 -30.719 5.153 1.00 27.61 298 ALA A O 1
ATOM 2434 N N . ASP A 1 299 ? 19.384 -31.010 6.721 1.00 27.75 299 ASP A N 1
ATOM 2435 C CA . ASP A 1 299 ? 20.160 -31.921 7.553 1.00 27.75 299 ASP A CA 1
ATOM 2436 C C . ASP A 1 299 ? 20.256 -33.269 6.830 1.00 27.75 299 ASP A C 1
ATOM 2438 O O . ASP A 1 299 ? 19.260 -33.948 6.562 1.00 27.75 299 ASP A O 1
ATOM 2442 N N . ARG A 1 300 ? 21.486 -33.631 6.467 1.00 25.95 300 ARG A N 1
ATOM 2443 C CA . ARG A 1 300 ? 21.873 -34.963 6.016 1.00 25.95 300 ARG A CA 1
ATOM 2444 C C . ARG A 1 300 ? 22.947 -35.501 6.961 1.00 25.95 300 ARG A C 1
ATOM 2446 O O . ARG A 1 300 ? 24.035 -34.942 7.026 1.00 25.95 300 ARG A O 1
ATOM 2453 N N . HIS A 1 301 ? 22.610 -36.660 7.522 1.00 26.91 301 HIS A N 1
ATOM 2454 C CA . HIS A 1 301 ? 23.451 -37.756 8.015 1.00 26.91 301 HIS A CA 1
ATOM 2455 C C . HIS A 1 301 ? 23.829 -37.843 9.505 1.00 26.91 301 HIS A C 1
ATOM 2457 O O . HIS A 1 301 ? 24.637 -37.066 9.998 1.00 26.91 301 HIS A O 1
ATOM 2463 N N . LEU A 1 302 ? 23.333 -38.972 10.051 1.00 33.50 302 LEU A N 1
ATOM 2464 C CA . LEU A 1 302 ? 23.792 -39.835 11.153 1.00 33.50 302 LEU A CA 1
ATOM 2465 C C . LEU A 1 302 ? 23.546 -39.358 12.586 1.00 33.50 302 LEU A C 1
ATOM 2467 O O . LEU A 1 302 ? 24.243 -38.439 13.057 1.00 33.50 302 LEU A O 1
#

Foldseek 3Di:
DDPPPPPPDVCVVVDDPDDDDDPPDDDDPPQDDDDPPDDDDRPDDPPVVPPDCVPVPPDPDDPADCQQWDCDPPDRDIDGPDHPDGDHLCVQEPHPADVSDVHNPDDPVRVVVVVLVVQQVPQDLVVLAQAQLVSDHNQQLVQLLVDPVQQDDDDDDPVVVVVQCCCVPVVVHHDAQPQCDDPDPVDDDDGDPCRPVDDDGSSGDDGDHDPVVVVVSVVRSVVRNPSHDQADPDDDPRHDNDDDDDDDDDPDPVVSVVVQVVVQVVCVVVVVVPDPPDDRAGDDDPPDGDDDDDDPDDDDDD

Secondary structure (DSSP, 8-state):
---------GGGGGS-SSPPPP--SPPPTT-----TT----SSS-TTTTTS-HHHH-S-SS-SS-GGGEEEPSSSSSEEESSSS----GGGSS-TT-GGG-SSSS--HHHHHHHHHHHHHHT--GGGGTTBGGGGSPPHHHHHHHH-GGGGSPPPPPHHHHHHHHHHHHTS------TTTS---TT--PPPPTTTTTSPPBTTTBS----HHHHHHHHHHHHHGGG-B--SBS-TTTTB-S---------SSHHHHHHHHHHHHHHHHHHHHTT-TT------EETTEE-------------

Radius of gyration: 32.08 Å; chains: 1; bounding box: 96×60×82 Å

pLDDT: mean 84.84, std 19.62, range [24.14, 97.31]

Sequence (302 aa):
MRRSRVSQYYWSRYRMPTQMPRFDGPAPVAAPQSMNSTKTNEFIDPIDDKFPVSIRGPLVRPDVPEDQYVDSWYVCTSMTHHLGDYRPWSASAPPNAYRFRPHNEFDAKGGEYVQYMRQFARHDPHKSRGKGQKGFPFRDAYLTKMNEANGITRPPTLETIMDRAVQQKHQHTHVLIPMQVQRDVGRSEAPLPCAGNIPVDSSRFPFRWKTEDWYEYEVAKVRNGRFVFENTEEDGIHGSEVTYKIVLEGFWDHHVMKLADDVCIVPQGCGSSNYRGETWRGATRHGRPFRGCRRSGADRHL